Protein AF-A0AAE4J0E4-F1 (afdb_monomer_lite)

Sequence (200 aa):
MPEKLIKFPVSEWIVQSVHFKTDLPSEAYCICYQYNIDSNGYGPYGFLTEKSEGLLSSLFTNLMSFNKEGQSLDACSALSRNGLYFYGNNNEKVNKQLAEYRKMLLKNKLRTNKGSSEEVFHEKPELLNLYDDYGGVDVSVINSLIKKGYQFLFYWFLTPVAGGSVIVFDGNLWDRAVEYCKKNGIDFQNVDSVDNLKEW

Secondary structure (DSSP, 8-state):
---EEEEEE--HHHHHHTTBSSPPPTT-EEEEEE-S--TTS---BSS-SHHHHHHHHHH-TT-EEEETTTTEEEE-SS--SSEEEE-STTHHHHHHHHHHHHHHHHHHHHHHTTTPPPPP-S---GGGGSB-TTS-B-HHHHHHHHHTT--EEEEEEETTTTEEEEEE--TTHHHHHHHHHHHTT-EEEE-S-GGGSPP-

Foldseek 3Di:
DAKEKEKEACDPVNCVQQQAPDDADPLKIKIWMFPPQDPVRDGDIDQPDPLSLVLCCQLFAQKFFQDLVVLATHTDSDDDDFHKIFGDDCRVVSRVLSVVVVVLVVVQVVQVVVVHHRDDDDDDPLVNVQQDPVSHGYNVSVVVCVVVVTGMWGWDQDPQFRGTMIIGNDNCSVVSSVVSCVVVVHHYDYDHHSVPGDGD

pLDDT: mean 92.31, std 5.38, range [60.47, 98.25]

Structure (mmCIF, N/CA/C/O backbone):
data_AF-A0AAE4J0E4-F1
#
_entry.id   AF-A0AAE4J0E4-F1
#
loop_
_atom_site.group_PDB
_atom_site.id
_atom_site.type_symbol
_atom_site.label_atom_id
_atom_site.label_alt_id
_atom_site.label_comp_id
_atom_site.label_asym_id
_atom_site.label_entity_id
_atom_site.label_seq_id
_atom_site.pdbx_PDB_ins_code
_atom_site.Cartn_x
_atom_site.Cartn_y
_atom_site.Cartn_z
_atom_site.occupancy
_atom_site.B_iso_or_equiv
_atom_site.auth_seq_id
_atom_site.auth_comp_id
_atom_site.auth_asym_id
_atom_site.auth_atom_id
_atom_site.pdbx_PDB_model_num
ATOM 1 N N . MET A 1 1 ? -4.575 8.892 24.594 1.00 81.88 1 MET A N 1
ATOM 2 C CA . MET A 1 1 ? -5.914 9.048 23.986 1.00 81.88 1 MET A CA 1
ATOM 3 C C . MET A 1 1 ? -6.263 7.730 23.311 1.00 81.88 1 MET A C 1
ATOM 5 O O . MET A 1 1 ? -5.322 7.021 22.971 1.00 81.88 1 MET A O 1
ATOM 9 N N . PRO A 1 2 ? -7.543 7.339 23.206 1.00 93.62 2 PRO A N 1
ATOM 10 C CA . PRO A 1 2 ? -7.900 6.071 22.579 1.00 93.62 2 PRO A CA 1
ATOM 11 C C . PRO A 1 2 ? -7.573 6.099 21.082 1.00 93.62 2 PRO A C 1
ATOM 13 O O . PRO A 1 2 ? -7.804 7.105 20.406 1.00 93.62 2 PRO A O 1
ATOM 16 N N . GLU A 1 3 ? -7.010 4.999 20.593 1.00 97.50 3 GLU A N 1
ATOM 17 C CA . GLU A 1 3 ? -6.569 4.813 19.211 1.00 97.50 3 GLU A CA 1
ATOM 18 C C . GLU A 1 3 ? -6.954 3.406 18.754 1.00 97.50 3 GLU A C 1
ATOM 20 O O . GLU A 1 3 ? -6.934 2.466 19.556 1.00 97.50 3 GLU A O 1
ATOM 25 N N . LYS A 1 4 ? -7.299 3.259 17.475 1.00 96.94 4 LYS A N 1
ATOM 26 C CA . LYS A 1 4 ? -7.846 2.023 16.929 1.00 96.94 4 LYS A CA 1
ATOM 27 C C . LYS A 1 4 ? -7.348 1.745 15.515 1.00 96.94 4 LYS A C 1
ATOM 29 O O . LYS A 1 4 ? -7.428 2.606 14.645 1.00 96.94 4 LYS A O 1
ATOM 34 N N . LEU A 1 5 ? -6.922 0.510 15.269 1.00 98.25 5 LEU A N 1
ATOM 35 C CA . LEU A 1 5 ? -6.698 -0.030 13.931 1.00 98.25 5 LEU A CA 1
ATOM 36 C C . LEU A 1 5 ? -7.970 -0.721 13.422 1.00 98.25 5 LEU A C 1
ATOM 38 O O . LEU A 1 5 ? -8.576 -1.535 14.117 1.00 98.25 5 LEU A O 1
ATOM 42 N N . ILE A 1 6 ? -8.375 -0.431 12.195 1.00 97.94 6 ILE A N 1
ATOM 43 C CA . ILE A 1 6 ? -9.635 -0.912 11.633 1.00 97.94 6 ILE A CA 1
ATOM 44 C C . ILE A 1 6 ? -9.340 -1.662 10.340 1.00 97.94 6 ILE A C 1
ATOM 46 O O . ILE A 1 6 ? -8.704 -1.106 9.451 1.00 97.94 6 ILE A O 1
ATOM 50 N N . LYS A 1 7 ? -9.823 -2.902 10.231 1.00 97.69 7 LYS A N 1
ATOM 51 C CA . LYS A 1 7 ? -9.845 -3.688 8.991 1.00 97.69 7 LYS A CA 1
ATOM 52 C C . LYS A 1 7 ? -11.232 -3.642 8.361 1.00 97.69 7 LYS A C 1
ATOM 54 O O . LYS A 1 7 ? -12.223 -3.733 9.083 1.00 97.69 7 LYS A O 1
ATOM 59 N N . PHE A 1 8 ? -11.288 -3.530 7.037 1.00 96.69 8 PHE A N 1
ATOM 60 C CA . PHE A 1 8 ? -12.525 -3.576 6.256 1.00 96.69 8 PHE A CA 1
ATOM 61 C C . PHE A 1 8 ? -12.267 -4.125 4.841 1.00 96.69 8 PHE A C 1
ATOM 63 O O . PHE A 1 8 ? -11.129 -4.060 4.360 1.00 96.69 8 PHE A O 1
ATOM 70 N N . PRO A 1 9 ? -13.279 -4.704 4.169 1.00 95.75 9 PRO A N 1
ATOM 71 C CA . PRO A 1 9 ? -13.132 -5.187 2.797 1.00 95.75 9 PRO A CA 1
ATOM 72 C C . PRO A 1 9 ? -13.019 -4.036 1.790 1.00 95.75 9 PRO A C 1
ATOM 74 O O . PRO A 1 9 ? -13.466 -2.918 2.048 1.00 95.75 9 PRO A O 1
ATOM 77 N N . VAL A 1 10 ? -12.458 -4.326 0.614 1.00 95.50 10 VAL A N 1
ATOM 78 C CA . VAL A 1 10 ? -12.478 -3.392 -0.521 1.00 95.50 10 VAL A CA 1
ATOM 79 C C . VAL A 1 10 ? -13.906 -3.320 -1.073 1.00 95.50 10 VAL A C 1
ATOM 81 O O . VAL A 1 10 ? -14.422 -4.311 -1.582 1.00 95.50 10 VAL A O 1
ATOM 84 N N . SER A 1 11 ? -14.550 -2.158 -0.964 1.00 92.81 11 SER A N 1
ATOM 85 C CA . SER A 1 11 ? -15.882 -1.894 -1.521 1.00 92.81 11 SER A CA 1
ATOM 86 C C . SER A 1 11 ? -15.806 -1.374 -2.962 1.00 92.81 11 SER A C 1
ATOM 88 O O . SER A 1 11 ? -14.761 -0.914 -3.425 1.00 92.81 11 SER A O 1
ATOM 90 N N . GLU A 1 12 ? -16.939 -1.382 -3.669 1.00 91.94 12 GLU A N 1
ATOM 91 C CA . GLU A 1 12 ? -17.031 -0.890 -5.051 1.00 91.94 12 GLU A CA 1
ATOM 92 C C . GLU A 1 12 ? -16.581 0.574 -5.188 1.00 91.94 12 GLU A C 1
ATOM 94 O O . GLU A 1 12 ? -15.846 0.926 -6.109 1.00 91.94 12 GLU A O 1
ATOM 99 N N . TRP A 1 13 ? -16.950 1.440 -4.242 1.00 91.44 13 TRP A N 1
ATOM 100 C CA . TRP A 1 13 ? -16.549 2.845 -4.307 1.00 91.44 13 TRP A CA 1
ATOM 101 C C . TRP A 1 13 ? -15.045 3.038 -4.068 1.00 91.44 13 TRP A C 1
ATOM 103 O O . TRP A 1 13 ? -14.467 3.983 -4.601 1.00 91.44 13 TRP A O 1
ATOM 113 N N . ILE A 1 14 ? -14.378 2.137 -3.333 1.00 93.81 14 ILE A N 1
ATOM 114 C CA . ILE A 1 14 ? -12.911 2.141 -3.211 1.00 93.81 14 ILE A CA 1
ATOM 115 C C . ILE A 1 14 ? -12.288 1.755 -4.553 1.00 93.81 14 ILE A C 1
ATOM 117 O O . ILE A 1 14 ? -11.346 2.413 -4.994 1.00 93.81 14 ILE A O 1
ATOM 121 N N . VAL A 1 15 ? -12.847 0.748 -5.235 1.00 93.56 15 VAL A N 1
ATOM 122 C CA . VAL A 1 15 ? -12.419 0.358 -6.589 1.00 93.56 15 VAL A CA 1
ATOM 123 C C . VAL A 1 15 ? -12.496 1.543 -7.547 1.00 93.56 15 VAL A C 1
ATOM 125 O O . VAL A 1 15 ? -11.530 1.832 -8.257 1.00 93.56 15 VAL A O 1
ATOM 128 N N . GLN A 1 16 ? -13.600 2.286 -7.497 1.00 92.00 16 GLN A N 1
ATOM 129 C CA . GLN A 1 16 ? -13.808 3.484 -8.307 1.00 92.00 16 GLN A CA 1
ATOM 130 C C . GLN A 1 16 ? -12.882 4.644 -7.904 1.00 92.00 16 GLN A C 1
ATOM 132 O O . GLN A 1 16 ? -12.314 5.289 -8.781 1.00 92.00 16 GLN A O 1
ATOM 137 N N . SER A 1 17 ? -12.689 4.888 -6.603 1.00 91.12 17 SER A N 1
ATOM 138 C CA . SER A 1 17 ? -11.862 5.983 -6.065 1.00 91.12 17 SER A CA 1
ATOM 139 C C . SER A 1 17 ? -10.374 5.828 -6.391 1.00 91.12 17 SER A C 1
ATOM 141 O O . SER A 1 17 ? -9.683 6.808 -6.667 1.00 91.12 17 SER A O 1
ATOM 143 N N . VAL A 1 18 ? -9.877 4.589 -6.392 1.00 92.06 18 VAL A N 1
ATOM 144 C CA . VAL A 1 18 ? -8.494 4.268 -6.780 1.00 92.06 18 VAL A CA 1
ATOM 145 C C . VAL A 1 18 ? -8.365 4.054 -8.295 1.00 92.06 18 VAL A C 1
ATOM 147 O O . VAL A 1 18 ? -7.259 3.927 -8.815 1.00 92.06 18 VAL A O 1
ATOM 150 N N . HIS A 1 19 ? -9.484 4.038 -9.024 1.00 94.56 19 HIS A N 1
ATOM 151 C CA . HIS A 1 19 ? -9.553 3.759 -10.457 1.00 94.56 19 HIS A CA 1
ATOM 152 C C . HIS A 1 19 ? -8.982 2.385 -10.851 1.00 94.56 19 HIS A C 1
ATOM 154 O O . HIS A 1 19 ? -8.328 2.254 -11.890 1.00 94.56 19 HIS A O 1
ATOM 160 N N . PHE A 1 20 ? -9.228 1.337 -10.057 1.00 95.00 20 PHE A N 1
ATOM 161 C CA . PHE A 1 20 ? -8.914 -0.029 -10.486 1.00 95.00 20 PHE A CA 1
ATOM 162 C C . PHE A 1 20 ? -9.805 -0.415 -11.676 1.00 95.00 20 PHE A C 1
ATOM 164 O O . PHE A 1 20 ? -11.019 -0.229 -11.652 1.00 95.00 20 PHE A O 1
ATOM 171 N N . LYS A 1 21 ? -9.196 -0.950 -12.741 1.00 92.19 21 LYS A N 1
ATOM 172 C CA . LYS A 1 21 ? -9.909 -1.278 -13.992 1.00 92.19 21 LYS A CA 1
ATOM 173 C C . LYS A 1 21 ? -10.859 -2.466 -13.880 1.00 92.19 21 LYS A C 1
ATOM 175 O O . LYS A 1 21 ? -11.769 -2.601 -14.693 1.00 92.19 21 LYS A O 1
ATOM 180 N N . THR A 1 22 ? -10.597 -3.346 -12.928 1.00 90.56 22 THR A N 1
ATOM 181 C CA . THR A 1 22 ? -11.400 -4.527 -12.620 1.00 90.56 22 THR A CA 1
ATOM 182 C C . THR A 1 22 ? -11.406 -4.733 -11.111 1.00 90.56 22 THR A C 1
ATOM 184 O O . THR A 1 22 ? -10.692 -4.041 -10.382 1.00 90.56 22 THR A O 1
ATOM 187 N N . ASP A 1 23 ? -12.154 -5.728 -10.649 1.00 89.94 23 ASP A N 1
ATOM 188 C CA . ASP A 1 23 ? -12.124 -6.126 -9.247 1.00 89.94 23 ASP A CA 1
ATOM 189 C C . ASP A 1 23 ? -10.727 -6.601 -8.834 1.00 89.94 23 ASP A C 1
ATOM 191 O O . ASP A 1 23 ? -10.011 -7.248 -9.610 1.00 89.94 23 ASP A O 1
ATOM 195 N N . LEU A 1 24 ? -10.347 -6.261 -7.602 1.00 92.19 24 LEU A N 1
ATOM 196 C CA . LEU A 1 24 ? -9.134 -6.760 -6.964 1.00 92.19 24 LEU A CA 1
ATOM 197 C C . LEU A 1 24 ? -9.291 -8.235 -6.548 1.00 92.19 24 LEU A C 1
ATOM 199 O O . LEU A 1 24 ? -10.414 -8.723 -6.406 1.00 92.19 24 LEU A O 1
ATOM 203 N N . PRO A 1 25 ? -8.177 -8.950 -6.304 1.00 89.44 25 PRO A N 1
ATOM 204 C CA . PRO A 1 25 ? -8.209 -10.290 -5.719 1.00 89.44 25 PRO A CA 1
ATOM 205 C C . PRO A 1 25 ? -9.019 -10.350 -4.426 1.00 89.44 25 PRO A C 1
ATOM 207 O O . PRO A 1 25 ? -8.990 -9.411 -3.631 1.00 89.44 25 PRO A O 1
ATOM 210 N N . SER A 1 26 ? -9.680 -11.482 -4.178 1.00 84.56 26 SER A N 1
ATOM 211 C CA . SER A 1 26 ? -10.510 -11.705 -2.985 1.00 84.56 26 SER A CA 1
ATOM 212 C C . SER A 1 26 ? -9.750 -11.577 -1.666 1.00 84.56 26 SER A C 1
ATOM 214 O O . SER A 1 26 ? -10.354 -11.349 -0.622 1.00 84.56 26 SER A O 1
ATOM 216 N N . GLU A 1 27 ? -8.429 -11.732 -1.696 1.00 88.19 27 GLU A N 1
ATOM 217 C CA . GLU A 1 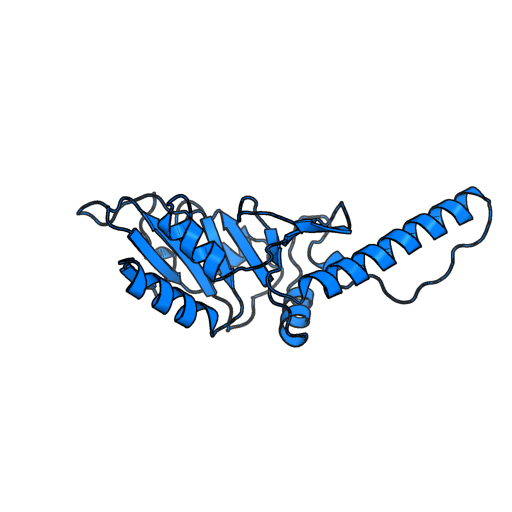27 ? -7.561 -11.600 -0.529 1.00 88.19 27 GLU A CA 1
ATOM 218 C C . GLU A 1 27 ? -7.253 -10.134 -0.188 1.00 88.19 27 GLU A C 1
ATOM 220 O O . GLU A 1 27 ? -6.661 -9.869 0.860 1.00 88.19 27 GLU A O 1
ATOM 225 N N . ALA A 1 28 ? -7.626 -9.185 -1.054 1.00 96.00 28 ALA A N 1
ATOM 226 C CA . ALA A 1 28 ? -7.394 -7.769 -0.830 1.00 96.00 28 ALA A CA 1
ATOM 227 C C . ALA A 1 28 ? -8.292 -7.228 0.288 1.00 96.00 28 ALA A C 1
ATOM 229 O O . ALA A 1 28 ? -9.501 -7.462 0.328 1.00 96.00 28 ALA A O 1
ATOM 230 N N . TYR A 1 29 ? -7.704 -6.449 1.189 1.00 97.12 29 TYR A N 1
ATOM 231 C CA . TYR A 1 29 ? -8.444 -5.745 2.230 1.00 97.12 29 TYR A CA 1
ATOM 232 C C . TYR A 1 29 ? -7.793 -4.405 2.544 1.00 97.12 29 TYR A C 1
ATOM 234 O O . TYR A 1 29 ? -6.645 -4.141 2.182 1.00 97.12 29 TYR A O 1
ATOM 242 N N . CYS A 1 30 ? -8.536 -3.555 3.238 1.00 97.31 30 CYS A N 1
ATOM 243 C CA . CYS A 1 30 ? -8.069 -2.255 3.670 1.00 97.31 30 CYS A CA 1
ATOM 244 C C . CYS A 1 30 ? -7.821 -2.238 5.175 1.00 97.31 30 CYS A C 1
ATOM 246 O O . CYS A 1 30 ? -8.515 -2.904 5.951 1.00 97.31 30 CYS A O 1
ATOM 248 N N . ILE A 1 31 ? -6.844 -1.433 5.585 1.00 97.62 31 ILE A N 1
ATOM 249 C CA . ILE A 1 31 ? -6.682 -1.006 6.969 1.00 97.62 31 ILE A CA 1
ATOM 250 C C . ILE A 1 31 ? -6.635 0.517 7.048 1.00 97.62 31 ILE A C 1
ATOM 252 O O . ILE A 1 31 ? -5.970 1.169 6.244 1.00 97.62 31 ILE A O 1
ATOM 256 N N . CYS A 1 32 ? -7.304 1.078 8.047 1.00 97.19 32 CYS A N 1
ATOM 257 C CA . CYS A 1 32 ? -7.162 2.479 8.423 1.00 97.19 32 CYS A CA 1
ATOM 258 C C . CYS A 1 32 ? -6.939 2.610 9.928 1.00 97.19 32 CYS A C 1
ATOM 260 O O . CYS A 1 32 ? -7.140 1.665 10.696 1.00 97.19 32 CYS A O 1
ATOM 262 N N . TYR A 1 33 ? -6.491 3.788 10.343 1.00 97.38 33 TYR A N 1
ATOM 263 C CA . TYR A 1 33 ? -6.203 4.095 11.736 1.00 97.38 33 TYR A CA 1
ATOM 264 C C . TYR A 1 33 ? -7.087 5.242 12.200 1.00 97.38 33 TYR A C 1
ATOM 266 O O . TYR A 1 33 ? -7.211 6.232 11.489 1.00 97.38 33 TYR A O 1
ATOM 274 N N . GLN A 1 34 ? -7.689 5.117 13.377 1.00 96.56 34 GLN A N 1
ATOM 275 C CA . GLN A 1 34 ? -8.495 6.158 14.006 1.00 96.56 34 GLN A CA 1
ATOM 276 C C . GLN A 1 34 ? -7.845 6.561 15.329 1.00 96.56 34 GLN A C 1
ATOM 278 O O . GLN A 1 34 ? -7.445 5.700 16.113 1.00 96.56 34 GLN A O 1
ATOM 283 N N . TYR A 1 35 ? -7.743 7.857 15.602 1.00 95.88 35 TYR A N 1
ATOM 284 C CA . TYR A 1 35 ? -7.102 8.368 16.815 1.00 95.88 35 TYR A CA 1
ATOM 285 C C . TYR A 1 35 ? -7.919 9.487 17.456 1.00 95.88 35 TYR A C 1
ATOM 287 O O . TYR A 1 35 ? -8.876 9.979 16.868 1.00 95.88 35 TYR A O 1
ATOM 295 N N . ASN A 1 36 ? -7.558 9.867 18.686 1.00 94.94 36 ASN A N 1
ATOM 296 C CA . ASN A 1 36 ? -8.273 10.871 19.485 1.00 94.94 36 ASN A CA 1
ATOM 297 C C . ASN A 1 36 ? -9.779 10.582 19.597 1.00 94.94 36 ASN A C 1
ATOM 299 O O . ASN A 1 36 ? -10.596 11.496 19.519 1.00 94.94 36 ASN A O 1
ATOM 303 N N . ILE A 1 37 ? -10.125 9.302 19.771 1.00 94.69 37 ILE A N 1
ATOM 304 C CA . ILE A 1 37 ? -11.513 8.841 19.744 1.00 94.69 37 ILE A CA 1
ATOM 305 C C . ILE A 1 37 ? -12.251 9.352 20.989 1.00 94.69 37 ILE A C 1
ATOM 307 O O . ILE A 1 37 ? -11.805 9.128 22.119 1.00 94.69 37 ILE A O 1
ATOM 311 N N . ASP A 1 38 ? -13.371 10.039 20.776 1.00 93.00 38 ASP A N 1
ATOM 312 C CA . ASP A 1 38 ? -14.232 10.567 21.832 1.00 93.00 38 ASP A CA 1
ATOM 313 C C . ASP A 1 38 ? -15.179 9.497 22.416 1.00 93.00 38 ASP A C 1
ATOM 315 O O . ASP A 1 38 ? -15.229 8.348 21.971 1.00 93.00 38 ASP A O 1
ATOM 319 N N . SER A 1 39 ? -15.973 9.868 23.426 1.00 90.94 39 SER A N 1
ATOM 320 C CA . SER A 1 39 ? -16.943 8.957 24.056 1.00 90.94 39 SER A CA 1
ATOM 321 C C . SER A 1 39 ? -18.055 8.486 23.114 1.00 90.94 39 SER A C 1
ATOM 323 O O . SER A 1 39 ? -18.734 7.507 23.411 1.00 90.94 39 SER A O 1
ATOM 325 N N . ASN A 1 40 ? -18.258 9.181 21.995 1.00 90.00 40 ASN A N 1
ATOM 326 C CA . ASN A 1 40 ? -19.239 8.844 20.975 1.00 90.00 40 ASN A CA 1
ATOM 327 C C . ASN A 1 40 ? -18.616 8.007 19.845 1.00 90.00 40 ASN A C 1
ATOM 329 O O . ASN A 1 40 ? -19.336 7.609 18.931 1.00 90.00 40 ASN A O 1
ATOM 333 N N . GLY A 1 41 ? -17.313 7.719 19.879 1.00 87.81 41 GLY A N 1
ATOM 334 C CA . GLY A 1 41 ? -16.612 6.955 18.849 1.00 87.81 41 GLY A CA 1
ATOM 335 C C . GLY A 1 41 ? -16.190 7.767 17.619 1.00 87.81 41 GLY A C 1
ATOM 336 O O . GLY A 1 41 ? -15.873 7.164 16.593 1.00 87.81 41 GLY A O 1
ATOM 337 N N . TYR A 1 42 ? -16.213 9.101 17.683 1.00 90.81 42 TYR A N 1
ATOM 338 C CA . TYR A 1 42 ? -15.699 9.973 16.624 1.00 90.81 42 TYR A CA 1
ATOM 339 C C . TYR A 1 42 ? -14.231 10.294 16.854 1.00 90.81 42 TYR A C 1
ATOM 341 O O . TYR A 1 42 ? -13.785 10.449 17.986 1.00 90.81 42 TYR A O 1
ATOM 349 N N . GLY A 1 43 ? -13.491 10.430 15.764 1.00 92.38 43 GLY A N 1
ATOM 350 C CA . GLY A 1 43 ? -12.097 10.831 15.785 1.00 92.38 43 GLY A CA 1
ATOM 351 C C . GLY A 1 43 ? -11.517 10.805 14.375 1.00 92.38 43 GLY A C 1
ATOM 352 O O . GLY A 1 43 ? -12.049 10.085 13.522 1.00 92.38 43 GLY A O 1
ATOM 353 N N . PRO A 1 44 ? -10.449 11.575 14.127 1.00 93.62 44 PRO A N 1
ATOM 354 C CA . PRO A 1 44 ? -9.774 11.614 12.841 1.00 93.62 44 PRO A CA 1
ATOM 355 C C . PRO A 1 44 ? -9.256 10.253 12.395 1.00 93.62 44 PRO A C 1
ATOM 357 O O . PRO A 1 44 ? -8.788 9.444 13.204 1.00 93.62 44 PRO A O 1
ATOM 360 N N . TYR A 1 45 ? -9.286 10.052 11.078 1.00 94.69 45 TYR A N 1
ATOM 361 C CA . TYR A 1 45 ? -8.673 8.905 10.425 1.00 94.69 45 TYR A CA 1
ATOM 362 C C . TYR A 1 45 ? -7.344 9.275 9.770 1.00 94.69 45 TYR A C 1
ATOM 364 O O . TYR A 1 45 ? -7.233 10.269 9.051 1.00 94.69 45 TYR A O 1
ATOM 372 N N . GLY A 1 46 ? -6.343 8.429 9.978 1.00 92.94 46 GLY A N 1
ATOM 373 C CA . GLY A 1 46 ? -5.021 8.543 9.383 1.00 92.94 46 GLY A CA 1
ATOM 374 C C . GLY A 1 46 ? -3.915 8.067 10.318 1.00 92.94 46 GLY A C 1
ATOM 375 O O . GLY A 1 46 ? -4.092 7.940 11.529 1.00 92.94 46 GLY A O 1
ATOM 376 N N . PHE A 1 47 ? -2.746 7.827 9.734 1.00 94.81 47 PHE A N 1
ATOM 377 C CA . PHE A 1 47 ? -1.551 7.368 10.440 1.00 94.81 47 PHE A CA 1
ATOM 378 C C . PHE A 1 47 ? -0.676 8.563 10.842 1.00 94.81 47 PHE A C 1
ATOM 380 O O . PHE A 1 47 ? 0.381 8.788 10.260 1.00 94.81 47 PHE A O 1
ATOM 387 N N . LEU A 1 48 ? -1.174 9.378 11.778 1.00 92.94 48 LEU A N 1
ATOM 388 C CA . LEU A 1 48 ? -0.547 10.646 12.189 1.00 92.94 48 LEU A CA 1
ATOM 389 C C . LEU A 1 48 ? -0.073 10.663 13.652 1.00 92.94 48 LEU A C 1
ATOM 391 O O . LEU A 1 48 ? 0.403 11.687 14.136 1.00 92.94 48 LEU A O 1
ATOM 395 N N . THR A 1 49 ? -0.234 9.558 14.379 1.00 95.50 49 THR A N 1
ATOM 396 C CA . THR A 1 49 ? 0.242 9.414 15.763 1.00 95.50 49 THR A CA 1
ATOM 397 C C . THR A 1 49 ? 1.551 8.637 15.810 1.00 95.50 49 THR A C 1
ATOM 399 O O . THR A 1 49 ? 1.780 7.762 14.976 1.00 95.50 49 THR A O 1
ATOM 402 N N . GLU A 1 50 ? 2.365 8.862 16.843 1.00 95.75 50 GLU A N 1
ATOM 403 C CA . GLU A 1 50 ? 3.608 8.109 17.081 1.00 95.75 50 GLU A CA 1
ATOM 404 C C . GLU A 1 50 ? 3.373 6.585 17.092 1.00 95.75 50 GLU A C 1
ATOM 406 O O . GLU A 1 50 ? 4.143 5.815 16.520 1.00 95.75 50 GLU A O 1
ATOM 411 N N . LYS A 1 51 ? 2.254 6.133 17.676 1.00 96.75 51 LYS A N 1
ATOM 412 C CA . LYS A 1 51 ? 1.872 4.715 17.681 1.00 96.75 51 LYS A CA 1
ATOM 413 C C . LYS A 1 51 ? 1.559 4.189 16.283 1.00 96.75 51 LYS A C 1
ATOM 415 O O . LYS A 1 51 ? 1.932 3.064 15.953 1.00 96.75 51 LYS A O 1
ATOM 420 N N . SER A 1 52 ? 0.861 4.978 15.470 1.00 96.12 52 SER A N 1
ATOM 421 C CA . SER A 1 52 ? 0.533 4.615 14.092 1.00 96.12 52 SER A CA 1
ATOM 422 C C . SER A 1 52 ? 1.772 4.622 13.184 1.00 96.12 52 SER A C 1
ATOM 424 O O . SER A 1 52 ? 1.932 3.719 12.366 1.00 96.12 52 SER A O 1
ATOM 426 N N . GLU A 1 53 ? 2.702 5.558 13.385 1.00 95.38 53 GLU A N 1
ATOM 427 C CA . GLU A 1 53 ? 3.995 5.601 12.693 1.00 95.38 53 GLU A CA 1
ATOM 428 C C . GLU A 1 53 ? 4.865 4.395 13.065 1.00 95.38 53 GLU A C 1
ATOM 430 O O . GLU A 1 53 ? 5.462 3.753 12.194 1.00 95.38 53 GLU A O 1
ATOM 435 N N . GLY A 1 54 ? 4.886 4.034 14.352 1.00 96.56 54 GLY A N 1
ATOM 436 C CA . GLY A 1 54 ? 5.554 2.835 14.841 1.00 96.56 54 GLY A CA 1
ATOM 437 C C . GLY A 1 54 ? 4.943 1.551 14.271 1.00 96.56 54 GLY A C 1
ATOM 438 O O . GLY A 1 54 ? 5.683 0.649 13.869 1.00 96.56 54 GLY A O 1
ATOM 439 N N . LEU A 1 55 ? 3.609 1.483 14.163 1.00 97.31 55 LEU A N 1
ATOM 440 C CA . LEU A 1 55 ? 2.903 0.376 13.513 1.00 97.31 55 LEU A CA 1
ATOM 441 C C . LEU A 1 55 ? 3.343 0.250 12.052 1.00 97.31 55 LEU A C 1
ATOM 443 O O . LEU A 1 55 ? 3.811 -0.819 11.656 1.00 97.31 55 LEU A O 1
ATOM 447 N N . LEU A 1 56 ? 3.245 1.328 11.266 1.00 96.69 56 LEU A N 1
ATOM 448 C CA . LEU A 1 56 ? 3.632 1.323 9.853 1.00 96.69 56 LEU A CA 1
ATOM 449 C C . LEU A 1 56 ? 5.099 0.923 9.669 1.00 96.69 56 LEU A C 1
ATOM 451 O O . LEU A 1 56 ? 5.392 0.065 8.841 1.00 96.69 56 LEU A O 1
ATOM 455 N N . SER A 1 57 ? 6.003 1.470 10.482 1.00 95.25 57 SER A N 1
ATOM 456 C CA . SER A 1 57 ? 7.435 1.148 10.429 1.00 95.25 57 SER A CA 1
ATOM 457 C C . SER A 1 57 ? 7.726 -0.316 10.777 1.00 95.25 57 SER A C 1
ATOM 459 O O . SER A 1 57 ? 8.650 -0.912 10.226 1.00 95.25 57 SER A O 1
ATOM 461 N N . SER A 1 58 ? 6.929 -0.917 11.669 1.00 95.25 58 SER A N 1
ATOM 462 C CA . SER A 1 58 ? 7.049 -2.339 12.015 1.00 95.25 58 SER A CA 1
ATOM 463 C C . SER A 1 58 ? 6.548 -3.272 10.906 1.00 95.25 58 SER A C 1
ATOM 465 O O . SER A 1 58 ? 7.098 -4.357 10.715 1.00 95.25 58 SER A O 1
ATOM 467 N N . LEU A 1 59 ? 5.515 -2.853 10.166 1.00 95.44 59 LEU A N 1
ATOM 468 C CA . LEU A 1 59 ? 4.904 -3.642 9.095 1.00 95.44 59 LEU A CA 1
ATOM 469 C C . LEU A 1 59 ? 5.662 -3.508 7.770 1.00 95.44 59 LEU A C 1
ATOM 471 O O . LEU A 1 59 ? 5.802 -4.492 7.038 1.00 95.44 59 LEU A O 1
ATOM 475 N N . PHE A 1 60 ? 6.156 -2.304 7.478 1.00 95.56 60 PHE A N 1
ATOM 476 C CA . PHE A 1 60 ? 6.670 -1.902 6.173 1.00 95.56 60 PHE A CA 1
ATOM 477 C C . PHE A 1 60 ? 8.117 -1.417 6.267 1.00 95.56 60 PHE A C 1
ATOM 479 O O . PHE A 1 60 ? 8.417 -0.224 6.222 1.00 95.56 60 PHE A O 1
ATOM 486 N N . THR A 1 61 ? 9.046 -2.363 6.377 1.00 93.81 61 THR A N 1
ATOM 487 C CA . THR A 1 61 ? 10.482 -2.062 6.352 1.00 93.81 61 THR A CA 1
ATOM 488 C C . THR A 1 61 ? 10.943 -1.673 4.945 1.00 93.81 61 THR A C 1
ATOM 490 O O . THR A 1 61 ? 10.340 -2.083 3.958 1.00 93.81 61 THR A O 1
ATOM 493 N N . ASN A 1 62 ? 12.025 -0.897 4.823 1.00 94.62 62 ASN A N 1
ATOM 494 C CA . ASN A 1 62 ? 12.614 -0.501 3.530 1.00 94.62 62 ASN A CA 1
ATOM 495 C C . ASN A 1 62 ? 11.609 0.108 2.533 1.00 94.62 62 ASN A C 1
ATOM 497 O O . ASN A 1 62 ? 11.689 -0.159 1.336 1.00 94.62 62 ASN A O 1
ATOM 501 N N . LEU A 1 63 ? 10.653 0.899 3.019 1.00 96.12 63 LEU A N 1
ATOM 502 C CA . LEU A 1 63 ? 9.562 1.445 2.218 1.00 96.12 63 LEU A CA 1
ATOM 503 C C . LEU A 1 63 ? 10.068 2.296 1.033 1.00 96.12 63 LEU A C 1
ATOM 505 O O . LEU A 1 63 ? 10.923 3.173 1.186 1.00 96.12 63 LEU A O 1
ATOM 509 N N . MET A 1 64 ? 9.516 2.051 -0.156 1.00 96.88 64 MET A N 1
ATOM 510 C CA . MET A 1 64 ? 9.799 2.822 -1.367 1.00 96.88 64 MET A CA 1
ATOM 511 C C . MET A 1 64 ? 8.515 3.120 -2.142 1.00 96.88 64 MET A C 1
ATOM 513 O O . MET A 1 64 ? 7.720 2.214 -2.389 1.00 96.88 64 MET A O 1
ATOM 517 N N . SER A 1 65 ? 8.322 4.365 -2.574 1.00 96.56 65 SER A N 1
ATOM 518 C CA . SER A 1 65 ? 7.199 4.743 -3.435 1.00 96.56 65 SER A CA 1
ATOM 519 C C . SER A 1 65 ? 7.524 4.481 -4.899 1.00 96.56 65 SER A C 1
ATOM 521 O O . SER A 1 65 ? 8.624 4.794 -5.363 1.00 96.56 65 SER A O 1
ATOM 523 N N . PHE A 1 66 ? 6.559 3.955 -5.650 1.00 96.12 66 PHE A N 1
ATOM 524 C CA . PHE A 1 66 ? 6.709 3.802 -7.090 1.00 96.12 66 PHE A CA 1
ATOM 525 C C . PHE A 1 66 ? 6.491 5.137 -7.810 1.00 96.12 66 PHE A C 1
ATOM 527 O O . PHE A 1 66 ? 5.426 5.743 -7.717 1.00 96.12 66 PHE A O 1
ATOM 534 N N . ASN A 1 67 ? 7.506 5.565 -8.559 1.00 92.81 67 ASN A N 1
ATOM 535 C CA . ASN A 1 67 ? 7.499 6.769 -9.377 1.00 92.81 67 ASN A CA 1
ATOM 536 C C . ASN A 1 67 ? 7.461 6.368 -10.858 1.00 92.81 67 ASN A C 1
ATOM 538 O O . ASN A 1 67 ? 8.470 5.924 -11.422 1.00 92.81 67 ASN A O 1
ATOM 542 N N . LYS A 1 68 ? 6.285 6.493 -11.487 1.00 89.75 68 LYS A N 1
ATOM 543 C CA . LYS A 1 68 ? 6.076 6.099 -12.889 1.00 89.75 68 LYS A CA 1
ATOM 544 C C . LYS A 1 68 ? 6.886 6.987 -13.833 1.00 89.75 68 LYS A C 1
ATOM 546 O O . LYS A 1 68 ? 7.524 6.467 -14.748 1.00 89.75 68 LYS A O 1
ATOM 551 N N . GLU A 1 69 ? 6.902 8.297 -13.597 1.00 88.50 69 GLU A N 1
ATOM 552 C CA . GLU A 1 69 ? 7.611 9.277 -14.423 1.00 88.50 69 GLU A CA 1
ATOM 553 C C . GLU A 1 69 ? 9.128 9.081 -14.340 1.00 88.50 69 GLU A C 1
ATOM 555 O O . GLU A 1 69 ? 9.821 9.055 -15.359 1.00 88.50 69 GLU A O 1
ATOM 560 N N . GLY A 1 70 ? 9.642 8.894 -13.122 1.00 88.44 70 GLY A N 1
ATOM 561 C CA . GLY A 1 70 ? 11.054 8.624 -12.848 1.00 88.44 70 GLY A CA 1
ATOM 562 C C . GLY A 1 70 ? 11.507 7.216 -13.241 1.00 88.44 70 GLY A C 1
ATOM 563 O O . GLY A 1 70 ? 12.717 6.966 -13.347 1.00 88.44 70 GLY A O 1
ATOM 564 N N . GLN A 1 71 ? 10.546 6.315 -13.486 1.00 91.44 71 GLN A N 1
ATOM 565 C CA . GLN A 1 71 ? 10.759 4.883 -13.688 1.00 91.44 71 GLN A CA 1
ATOM 566 C C . GLN A 1 71 ? 11.650 4.327 -12.572 1.00 91.44 71 GLN A C 1
ATOM 568 O O . GLN A 1 71 ? 12.710 3.756 -12.832 1.00 91.44 71 GLN A O 1
ATOM 573 N N . SER A 1 72 ? 11.270 4.581 -11.320 1.00 93.50 72 SER A N 1
ATOM 574 C CA . SER A 1 72 ? 12.072 4.236 -10.144 1.00 93.50 72 SER A CA 1
ATOM 575 C C . SER A 1 72 ? 11.215 3.847 -8.949 1.00 93.50 72 SER A C 1
ATOM 577 O O . SER A 1 72 ? 10.021 4.143 -8.875 1.00 93.50 72 SER A O 1
ATOM 579 N N . LEU A 1 73 ? 11.859 3.159 -8.007 1.00 95.06 73 LEU A N 1
ATOM 580 C CA . LEU A 1 73 ? 11.409 3.105 -6.626 1.00 95.06 73 LEU A CA 1
ATOM 581 C C . LEU A 1 73 ? 12.229 4.108 -5.816 1.00 95.06 73 LEU A C 1
ATOM 583 O O . LEU A 1 73 ? 13.457 3.991 -5.745 1.00 95.06 73 LEU A O 1
ATOM 587 N N . ASP A 1 74 ? 11.541 5.076 -5.223 1.00 94.44 74 ASP A N 1
ATOM 588 C CA . ASP A 1 74 ? 12.150 6.157 -4.456 1.00 94.44 74 ASP A CA 1
ATOM 589 C C . ASP A 1 74 ? 11.980 5.861 -2.961 1.00 94.44 74 ASP A C 1
ATOM 591 O O . ASP A 1 74 ? 10.870 5.613 -2.492 1.00 94.44 74 ASP A O 1
ATOM 595 N N . ALA A 1 75 ? 13.081 5.847 -2.206 1.00 94.25 75 ALA A N 1
ATOM 596 C CA . ALA A 1 75 ? 13.036 5.579 -0.771 1.00 94.25 75 ALA A CA 1
ATOM 597 C C . ALA A 1 75 ? 12.225 6.653 -0.034 1.00 94.25 75 ALA A C 1
ATOM 599 O O . ALA A 1 75 ? 12.406 7.849 -0.267 1.00 94.25 75 ALA A O 1
ATOM 600 N N . CYS A 1 76 ? 11.360 6.226 0.883 1.00 93.69 76 CYS A N 1
ATOM 601 C CA . CYS A 1 76 ? 10.520 7.127 1.662 1.00 93.69 76 CYS A CA 1
ATOM 602 C C . CYS A 1 76 ? 10.362 6.631 3.101 1.00 93.69 76 CYS A C 1
ATOM 604 O O . CYS A 1 76 ? 10.332 5.430 3.356 1.00 93.69 76 CYS A O 1
ATOM 606 N N . SER A 1 77 ? 10.228 7.561 4.046 1.00 88.75 77 SER A N 1
ATOM 607 C CA . SER A 1 77 ? 10.034 7.248 5.466 1.00 88.75 77 SER A CA 1
ATOM 608 C C . SER A 1 77 ? 8.569 7.049 5.862 1.00 88.75 77 SER A C 1
ATOM 610 O O . SER A 1 77 ? 8.311 6.524 6.938 1.00 88.75 77 SER A O 1
ATOM 612 N N . ALA A 1 78 ? 7.616 7.475 5.025 1.00 90.94 78 ALA A N 1
ATOM 613 C CA . ALA A 1 78 ? 6.194 7.461 5.356 1.00 90.94 78 ALA A CA 1
ATOM 614 C C . ALA A 1 78 ? 5.288 7.324 4.123 1.00 90.94 78 ALA A C 1
ATOM 616 O O . ALA A 1 78 ? 5.629 7.752 3.013 1.00 90.94 78 ALA A O 1
ATOM 617 N N . LEU A 1 79 ? 4.088 6.789 4.360 1.00 93.12 79 LEU A N 1
ATOM 618 C CA . LEU A 1 79 ? 2.977 6.765 3.412 1.00 93.12 79 LEU A CA 1
ATOM 619 C C . LEU A 1 79 ? 2.340 8.158 3.349 1.00 93.12 79 LEU A C 1
ATOM 621 O O . LEU A 1 79 ? 1.578 8.548 4.227 1.00 93.12 79 LEU A O 1
ATOM 625 N N . SER A 1 80 ? 2.714 8.939 2.339 1.00 86.25 80 SER A N 1
ATOM 626 C CA . SER A 1 80 ? 2.390 10.374 2.270 1.00 86.25 80 SER A CA 1
ATOM 627 C C . SER A 1 80 ? 1.590 10.778 1.038 1.00 86.25 80 SER A C 1
ATOM 629 O O . SER A 1 80 ? 1.025 11.869 1.010 1.00 86.25 80 SER A O 1
ATOM 631 N N . ARG A 1 81 ? 1.549 9.936 0.001 1.00 91.75 81 ARG A N 1
ATOM 632 C CA . ARG A 1 81 ? 0.896 10.241 -1.273 1.00 91.75 81 ARG A CA 1
ATOM 633 C C . ARG A 1 81 ? 0.125 9.035 -1.763 1.00 91.75 81 ARG A C 1
ATOM 635 O O . ARG A 1 81 ? 0.551 7.905 -1.561 1.00 91.75 81 ARG A O 1
ATOM 642 N N . ASN A 1 82 ? -0.983 9.294 -2.438 1.00 94.50 82 ASN A N 1
ATOM 643 C CA . ASN A 1 82 ? -1.759 8.251 -3.085 1.00 94.50 82 ASN A CA 1
ATOM 644 C C . ASN A 1 82 ? -0.890 7.487 -4.094 1.00 94.50 82 ASN A C 1
ATOM 646 O O . ASN A 1 82 ? -0.217 8.106 -4.920 1.00 94.50 82 ASN A O 1
ATOM 650 N N . GLY A 1 83 ? -0.903 6.157 -4.024 1.00 95.62 83 GLY A N 1
ATOM 651 C CA . GLY A 1 83 ? -0.205 5.311 -4.986 1.00 95.62 83 GLY A CA 1
ATOM 652 C C . GLY A 1 83 ? 0.342 4.007 -4.417 1.00 95.62 83 GLY A C 1
ATOM 653 O O . GLY A 1 83 ? 0.068 3.614 -3.283 1.00 95.62 83 GLY A O 1
ATOM 654 N N . LEU A 1 84 ? 1.123 3.333 -5.258 1.00 96.75 84 LEU A N 1
ATOM 655 C CA . LEU A 1 84 ? 1.776 2.060 -4.983 1.00 96.75 84 LEU A CA 1
ATOM 656 C C . LEU A 1 84 ? 3.090 2.256 -4.218 1.00 96.75 84 LEU A C 1
ATOM 658 O O . LEU A 1 84 ? 3.964 3.025 -4.629 1.00 96.75 84 LEU A O 1
ATOM 662 N N . TYR A 1 85 ? 3.260 1.470 -3.162 1.00 97.56 85 TYR A N 1
ATOM 663 C CA . TYR A 1 85 ? 4.489 1.378 -2.387 1.00 97.56 85 TYR A CA 1
ATOM 664 C C . TYR A 1 85 ? 4.977 -0.064 -2.329 1.00 97.56 85 TYR A C 1
ATOM 666 O O . TYR A 1 85 ? 4.186 -1.001 -2.243 1.00 97.56 85 TYR A O 1
ATOM 674 N N . PHE A 1 86 ? 6.293 -0.227 -2.317 1.00 96.75 86 PHE A N 1
ATOM 675 C CA . PHE A 1 86 ? 6.974 -1.493 -2.086 1.00 96.75 86 PHE A CA 1
ATOM 676 C C . PHE A 1 86 ? 7.666 -1.476 -0.727 1.00 96.75 86 PHE A C 1
ATOM 678 O O . PHE A 1 86 ? 8.130 -0.432 -0.267 1.00 96.75 86 PHE A O 1
ATOM 685 N N . TYR A 1 87 ? 7.785 -2.635 -0.092 1.00 95.69 87 TYR A N 1
ATOM 686 C CA . TYR A 1 87 ? 8.457 -2.786 1.197 1.00 95.69 87 TYR A CA 1
ATOM 687 C C . TYR A 1 87 ? 9.221 -4.111 1.264 1.00 95.69 87 TYR A C 1
ATOM 689 O O . TYR A 1 87 ? 9.012 -5.024 0.470 1.00 95.69 87 TYR A O 1
ATOM 697 N N . GLY A 1 88 ? 10.119 -4.222 2.234 1.00 92.38 88 GLY A N 1
ATOM 698 C CA . GLY A 1 88 ? 10.957 -5.390 2.446 1.00 92.38 88 GLY A CA 1
ATOM 699 C C . GLY A 1 88 ? 12.154 -5.465 1.498 1.00 92.38 88 GLY A C 1
ATOM 700 O O . GLY A 1 88 ? 12.592 -4.488 0.890 1.00 92.38 88 GLY A O 1
ATOM 701 N N . ASN A 1 89 ? 12.740 -6.656 1.414 1.00 87.12 89 ASN A N 1
ATOM 702 C CA . ASN A 1 89 ? 14.059 -6.847 0.800 1.00 87.12 89 ASN A CA 1
ATOM 703 C C . ASN A 1 89 ? 14.003 -7.013 -0.727 1.00 87.12 89 ASN A C 1
ATOM 705 O O . ASN A 1 89 ? 15.026 -6.929 -1.401 1.00 87.12 89 ASN A O 1
ATOM 709 N N . ASN A 1 90 ? 12.813 -7.221 -1.297 1.00 86.00 90 ASN A N 1
ATOM 710 C CA . ASN A 1 90 ? 12.650 -7.424 -2.739 1.00 86.00 90 ASN A CA 1
ATOM 711 C C . ASN A 1 90 ? 12.712 -6.114 -3.549 1.00 86.00 90 ASN A C 1
ATOM 713 O O . ASN A 1 90 ? 12.768 -6.158 -4.782 1.00 86.00 90 ASN A O 1
ATOM 717 N N . ASN A 1 91 ? 12.755 -4.962 -2.876 1.00 90.25 91 ASN A N 1
ATOM 718 C CA . ASN A 1 91 ? 12.739 -3.639 -3.501 1.00 90.25 91 ASN A CA 1
ATOM 719 C C . ASN A 1 91 ? 13.947 -3.410 -4.417 1.00 90.25 91 ASN A C 1
ATOM 721 O O . ASN A 1 91 ? 13.800 -2.866 -5.512 1.00 90.25 91 ASN A O 1
ATOM 725 N N . GLU A 1 92 ? 15.127 -3.902 -4.033 1.00 87.44 92 GLU A N 1
ATOM 726 C CA . GLU A 1 92 ? 16.341 -3.790 -4.851 1.00 87.44 92 GLU A CA 1
ATOM 727 C C . GLU A 1 92 ? 16.197 -4.492 -6.203 1.00 87.44 92 GLU A C 1
ATOM 729 O O . GLU A 1 92 ? 16.638 -3.974 -7.231 1.00 87.44 92 GLU A O 1
ATOM 734 N N . LYS A 1 93 ? 15.532 -5.654 -6.227 1.00 89.50 93 LYS A N 1
ATOM 735 C CA . LYS A 1 93 ? 15.299 -6.417 -7.457 1.00 89.50 93 LYS A CA 1
ATOM 736 C C . LYS A 1 93 ? 14.406 -5.640 -8.423 1.00 89.50 93 LYS A C 1
ATOM 738 O O . LYS A 1 93 ? 14.716 -5.579 -9.612 1.00 89.50 93 LYS A O 1
ATOM 743 N N . VAL A 1 94 ? 13.330 -5.033 -7.917 1.00 91.69 94 VAL A N 1
ATOM 744 C CA . VAL A 1 94 ? 12.425 -4.199 -8.725 1.00 91.69 94 VAL A CA 1
ATOM 745 C C . VAL A 1 94 ? 13.165 -2.968 -9.245 1.00 91.69 94 VAL A C 1
ATOM 747 O O . VAL A 1 94 ? 13.149 -2.692 -10.444 1.00 91.69 94 VAL A O 1
ATOM 750 N N . ASN A 1 95 ? 13.887 -2.265 -8.370 1.00 90.50 95 ASN A N 1
ATOM 751 C CA . ASN A 1 95 ? 14.592 -1.045 -8.752 1.00 90.50 95 ASN A CA 1
ATOM 752 C C . ASN A 1 95 ? 15.717 -1.323 -9.765 1.00 90.50 95 ASN A C 1
ATOM 754 O O . ASN A 1 95 ? 15.945 -0.529 -10.676 1.00 90.50 95 ASN A O 1
ATOM 758 N N . LYS A 1 96 ? 16.383 -2.483 -9.673 1.00 90.88 96 LYS A N 1
ATOM 759 C CA . LYS A 1 96 ? 17.370 -2.930 -10.665 1.00 90.88 96 LYS A CA 1
ATOM 760 C C . LYS A 1 96 ? 16.746 -3.108 -12.051 1.00 90.88 96 LYS A C 1
ATOM 762 O O . LYS A 1 96 ? 17.302 -2.589 -13.016 1.00 90.88 96 LYS A O 1
ATOM 767 N N . GLN A 1 97 ? 15.595 -3.778 -12.148 1.00 91.25 97 GLN A N 1
ATOM 768 C CA . GLN A 1 97 ? 14.885 -3.963 -13.423 1.00 91.25 97 GLN A CA 1
ATOM 769 C C . GLN A 1 97 ? 14.495 -2.620 -14.055 1.00 91.25 97 GLN A C 1
ATOM 771 O O . GLN A 1 97 ? 14.715 -2.397 -15.247 1.00 91.25 97 GLN A O 1
ATOM 776 N N . LEU A 1 98 ? 13.975 -1.694 -13.246 1.00 93.31 98 LEU A N 1
ATOM 777 C CA . LEU A 1 98 ? 13.638 -0.343 -13.694 1.00 93.31 98 LEU A CA 1
ATOM 778 C C . LEU A 1 98 ? 14.881 0.442 -14.155 1.00 93.31 98 LEU A C 1
ATOM 780 O O . LEU A 1 98 ? 14.879 1.068 -15.217 1.00 93.31 98 LEU A O 1
ATOM 784 N N . ALA A 1 99 ? 15.981 0.366 -13.401 1.00 91.81 99 ALA A N 1
ATOM 785 C CA . ALA A 1 99 ? 17.227 1.049 -13.732 1.00 91.81 99 ALA A CA 1
ATOM 786 C C . ALA A 1 99 ? 17.881 0.513 -15.017 1.00 91.81 99 ALA A C 1
ATOM 788 O O . ALA A 1 99 ? 18.426 1.300 -15.796 1.00 91.81 99 ALA A O 1
ATOM 789 N N . GLU A 1 100 ? 17.842 -0.801 -15.248 1.00 91.12 100 GLU A N 1
ATOM 790 C CA . GLU A 1 100 ? 18.319 -1.433 -16.484 1.00 91.12 100 GLU A CA 1
ATOM 791 C C . GLU A 1 100 ? 17.514 -0.951 -17.695 1.00 91.12 100 GLU A C 1
ATOM 793 O O . GLU A 1 100 ? 18.103 -0.518 -18.690 1.00 91.12 100 GLU A O 1
ATOM 798 N N . TYR A 1 101 ? 16.185 -0.909 -17.573 1.00 91.44 101 TYR A N 1
ATOM 799 C CA . TYR A 1 101 ? 15.309 -0.380 -18.614 1.00 91.44 101 TYR A CA 1
ATOM 800 C C . TYR A 1 101 ? 15.590 1.103 -18.914 1.00 91.44 101 TYR A C 1
ATOM 802 O O . TYR A 1 101 ? 15.778 1.483 -20.071 1.00 91.44 101 TYR A O 1
ATOM 810 N N . ARG A 1 102 ? 15.742 1.944 -17.884 1.00 90.69 102 ARG A N 1
ATOM 811 C CA . ARG A 1 102 ? 16.077 3.369 -18.052 1.00 90.69 102 ARG A CA 1
ATOM 812 C C . ARG A 1 102 ? 17.430 3.583 -18.736 1.00 90.69 102 ARG A C 1
ATOM 814 O O . ARG A 1 102 ? 17.555 4.444 -19.608 1.00 90.69 102 ARG A O 1
ATOM 821 N N . LYS A 1 103 ? 18.457 2.810 -18.357 1.00 90.38 103 LYS A N 1
ATOM 822 C CA . LYS A 1 103 ? 19.780 2.854 -19.009 1.00 90.38 103 LYS A CA 1
ATOM 823 C C . LYS A 1 103 ? 19.673 2.515 -20.494 1.00 90.38 103 LYS A C 1
ATOM 825 O O . LYS A 1 103 ? 20.333 3.157 -21.311 1.00 90.38 103 LYS A O 1
ATOM 830 N N . MET A 1 104 ? 18.837 1.540 -20.837 1.00 87.81 104 MET A N 1
ATOM 831 C CA . MET A 1 104 ? 18.579 1.156 -22.222 1.00 87.81 104 MET A CA 1
ATOM 832 C C . MET A 1 104 ? 17.891 2.282 -23.002 1.00 87.81 104 MET A C 1
ATOM 834 O O . MET A 1 104 ? 18.399 2.665 -24.056 1.00 87.81 104 MET A O 1
ATOM 838 N N . LEU A 1 105 ? 16.837 2.900 -22.457 1.00 89.19 105 LEU A N 1
ATOM 839 C CA . LEU A 1 105 ? 16.184 4.048 -23.100 1.00 89.19 105 LEU A CA 1
ATOM 840 C C . LEU A 1 105 ? 17.171 5.191 -23.374 1.00 89.19 105 LEU A C 1
ATOM 842 O O . LEU A 1 105 ? 17.182 5.768 -24.463 1.00 89.19 105 LEU A O 1
ATOM 846 N N . LEU A 1 106 ? 18.051 5.489 -22.413 1.00 90.06 106 LEU A N 1
ATOM 847 C CA . LEU A 1 106 ? 19.086 6.506 -22.587 1.00 90.06 106 LEU A CA 1
ATOM 848 C C . LEU A 1 106 ? 20.089 6.122 -23.686 1.00 90.06 106 LEU A C 1
ATOM 850 O O . LEU A 1 106 ? 20.451 6.962 -24.511 1.00 90.06 106 LEU A O 1
ATOM 854 N N . LYS A 1 107 ? 20.519 4.855 -23.728 1.00 89.88 107 LYS A N 1
ATOM 855 C CA . LYS A 1 107 ? 21.421 4.332 -24.765 1.00 89.88 107 LYS A CA 1
ATOM 856 C C . LYS A 1 107 ? 20.798 4.454 -26.158 1.00 89.88 107 LYS A C 1
ATOM 858 O O . LYS A 1 107 ? 21.482 4.919 -27.069 1.00 89.88 107 LYS A O 1
ATOM 863 N N . ASN A 1 108 ? 19.522 4.099 -26.313 1.00 89.06 108 ASN A N 1
ATOM 864 C CA . ASN A 1 108 ? 18.807 4.226 -27.585 1.00 89.06 108 ASN A CA 1
ATOM 865 C C . ASN A 1 108 ? 18.652 5.692 -27.995 1.00 89.06 108 ASN A C 1
ATOM 867 O O . ASN A 1 108 ? 19.046 6.041 -29.102 1.00 89.06 108 ASN A O 1
ATOM 871 N N . LYS A 1 109 ? 18.262 6.589 -27.078 1.00 89.56 109 LYS A N 1
ATOM 872 C CA . LYS A 1 109 ? 18.216 8.036 -27.355 1.00 89.56 109 LYS A CA 1
ATOM 873 C C . LYS A 1 109 ? 19.559 8.579 -27.865 1.00 89.56 109 LYS A C 1
ATOM 875 O O . LYS A 1 109 ? 19.601 9.348 -28.822 1.00 89.56 109 LYS A O 1
ATOM 880 N N . LEU A 1 110 ? 20.674 8.163 -27.256 1.00 90.81 110 LEU A N 1
ATOM 881 C CA . LEU A 1 110 ? 22.019 8.561 -27.690 1.00 90.81 110 LEU A CA 1
ATOM 882 C C . LEU A 1 110 ? 22.407 7.989 -29.063 1.00 90.81 110 LEU A C 1
ATOM 884 O O . LEU A 1 110 ? 23.151 8.643 -29.793 1.00 90.81 110 LEU A O 1
ATOM 888 N N . ARG A 1 111 ? 21.935 6.788 -29.416 1.00 88.12 111 ARG A N 1
ATOM 889 C CA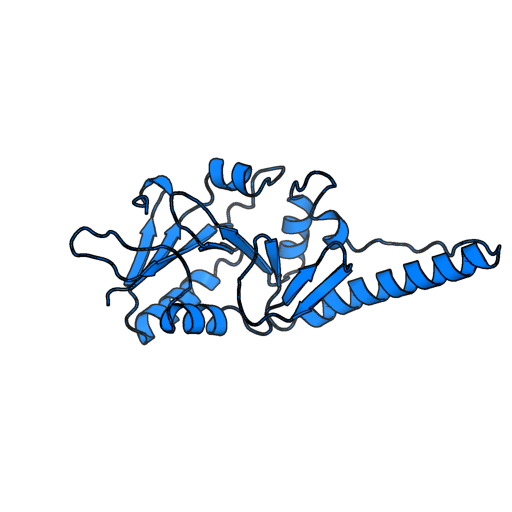 . ARG A 1 111 ? 22.152 6.175 -30.738 1.00 88.12 111 ARG A CA 1
ATOM 890 C C . ARG A 1 111 ? 21.362 6.892 -31.823 1.00 88.12 111 ARG A C 1
ATOM 892 O O . ARG A 1 111 ? 21.960 7.278 -32.826 1.00 88.12 111 ARG A O 1
ATOM 899 N N . THR A 1 112 ? 20.081 7.153 -31.579 1.00 88.81 112 THR A N 1
ATOM 900 C CA . THR A 1 112 ? 19.197 7.867 -32.506 1.00 88.81 112 THR A CA 1
ATOM 901 C C . THR A 1 112 ? 19.730 9.272 -32.790 1.00 88.81 112 THR A C 1
ATOM 903 O O . THR A 1 112 ? 19.855 9.664 -33.947 1.00 88.81 112 THR A O 1
ATOM 906 N N . ASN A 1 113 ? 20.197 9.988 -31.759 1.00 89.94 113 ASN A N 1
ATOM 907 C CA . ASN A 1 113 ? 20.847 11.297 -31.918 1.00 89.94 113 ASN A CA 1
ATOM 908 C C . ASN A 1 113 ? 22.136 11.255 -32.762 1.00 89.94 113 ASN A C 1
ATOM 910 O O . ASN A 1 113 ? 22.547 12.277 -33.304 1.00 89.94 113 ASN A O 1
ATOM 914 N N . LYS A 1 114 ? 22.791 10.092 -32.867 1.00 90.62 114 LYS A N 1
ATOM 915 C CA . LYS A 1 114 ? 23.984 9.864 -33.698 1.00 90.62 114 LYS A CA 1
ATOM 916 C C . LYS A 1 114 ? 23.651 9.271 -35.075 1.00 90.62 114 LYS A C 1
ATOM 918 O O . LYS A 1 114 ? 24.564 8.862 -35.785 1.00 90.62 114 LYS A O 1
ATOM 923 N N . GLY A 1 115 ? 22.370 9.180 -35.443 1.00 86.12 115 GLY A N 1
ATOM 924 C CA . GLY A 1 115 ? 21.923 8.590 -36.709 1.00 86.12 115 GLY A CA 1
ATOM 925 C C . GLY A 1 115 ? 22.078 7.068 -36.783 1.00 86.12 115 GLY A C 1
ATOM 926 O O . GLY A 1 115 ? 22.037 6.499 -37.868 1.00 86.12 115 GLY A O 1
ATOM 927 N N . SER A 1 116 ? 22.294 6.401 -35.646 1.00 87.12 116 SER A N 1
ATOM 928 C CA . SER A 1 116 ? 22.388 4.942 -35.557 1.00 87.12 116 SER A CA 1
ATOM 929 C C . SER A 1 116 ? 21.036 4.329 -35.205 1.00 87.12 116 SER A C 1
ATOM 931 O O . SER A 1 116 ? 20.257 4.929 -34.467 1.00 87.12 116 SER A O 1
ATOM 933 N N . SER A 1 117 ? 20.784 3.112 -35.684 1.00 81.38 117 SER A N 1
ATOM 934 C CA . SER A 1 117 ? 19.565 2.369 -35.364 1.00 81.38 117 SER A CA 1
ATOM 935 C C . SER A 1 117 ? 19.484 2.009 -33.878 1.00 81.38 117 SER A C 1
ATOM 937 O O . SER A 1 117 ? 20.495 1.721 -33.221 1.00 81.38 117 SER A O 1
ATOM 939 N N . GLU A 1 118 ? 18.258 2.009 -33.362 1.00 82.69 118 GLU A N 1
ATOM 940 C CA . GLU A 1 118 ? 17.956 1.586 -32.000 1.00 82.69 118 GLU A CA 1
ATOM 941 C C . GLU A 1 118 ? 18.237 0.095 -31.813 1.00 82.69 118 GLU A C 1
ATOM 943 O O . GLU A 1 118 ? 18.105 -0.717 -32.729 1.00 82.69 118 GLU A O 1
ATOM 948 N N . GLU A 1 119 ? 18.660 -0.264 -30.608 1.00 77.88 119 GLU A N 1
ATOM 949 C CA . GLU A 1 119 ? 18.818 -1.657 -30.223 1.00 77.88 119 GLU A CA 1
ATOM 950 C C . GLU A 1 119 ? 17.449 -2.200 -29.798 1.00 77.88 119 GLU A C 1
ATOM 952 O O . GLU A 1 119 ? 16.785 -1.611 -28.940 1.00 77.88 119 GLU A O 1
ATOM 957 N N . VAL A 1 120 ? 17.019 -3.307 -30.411 1.00 69.94 120 VAL A N 1
ATOM 958 C CA . VAL A 1 120 ? 15.768 -3.987 -30.053 1.00 69.94 120 VAL A CA 1
ATOM 959 C C . VAL A 1 120 ? 15.985 -4.701 -28.723 1.00 69.94 120 VAL A C 1
ATOM 961 O O . VAL A 1 120 ? 16.852 -5.568 -28.618 1.00 69.94 120 VAL A O 1
ATOM 964 N N . PHE A 1 121 ? 15.212 -4.332 -27.703 1.00 65.50 121 PHE A N 1
ATOM 965 C CA . PHE A 1 121 ? 15.270 -4.962 -26.387 1.00 65.50 121 PHE A CA 1
ATOM 966 C C . PHE A 1 121 ? 13.939 -5.623 -26.044 1.00 65.50 121 PHE A C 1
ATOM 968 O O . PHE A 1 121 ? 12.876 -5.117 -26.400 1.00 65.50 121 PHE A O 1
ATOM 975 N N . HIS A 1 122 ? 14.011 -6.767 -25.364 1.00 60.47 122 HIS A N 1
ATOM 976 C CA . HIS A 1 122 ? 12.913 -7.726 -25.375 1.00 60.47 122 HIS A CA 1
ATOM 977 C C . HIS A 1 122 ? 11.796 -7.505 -24.357 1.00 60.47 122 HIS A C 1
ATOM 979 O O . HIS A 1 122 ? 10.737 -8.072 -24.580 1.00 60.47 122 HIS A O 1
ATOM 985 N N . GLU A 1 123 ? 11.931 -6.681 -23.310 1.00 75.75 123 GLU A N 1
ATOM 986 C CA . GLU A 1 123 ? 10.776 -6.477 -22.421 1.00 75.75 123 GLU A CA 1
ATOM 987 C C . GLU A 1 123 ? 10.823 -5.184 -21.601 1.00 75.75 123 GLU A C 1
ATOM 989 O O . GLU A 1 123 ? 11.773 -4.903 -20.868 1.00 75.75 123 GLU A O 1
ATOM 994 N N . LYS A 1 124 ? 9.749 -4.395 -21.720 1.00 86.69 124 LYS A N 1
ATOM 995 C CA . LYS A 1 124 ? 9.424 -3.288 -20.817 1.00 86.69 124 LYS A CA 1
ATOM 996 C C . LYS A 1 124 ? 9.018 -3.881 -19.459 1.00 86.69 124 LYS A C 1
ATOM 998 O O . LYS A 1 124 ? 8.170 -4.774 -19.449 1.00 86.69 124 LYS A O 1
ATOM 1003 N N . PRO A 1 125 ? 9.549 -3.393 -18.319 1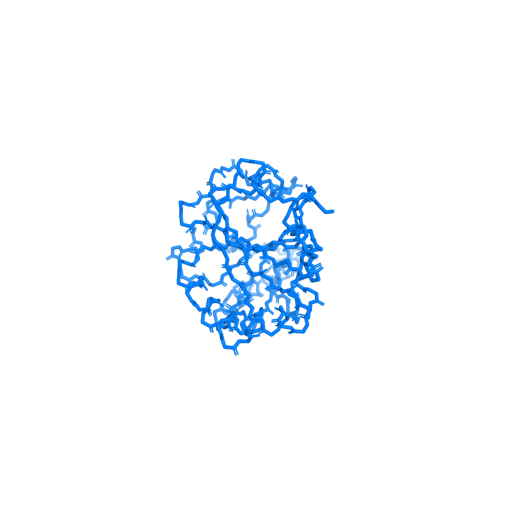.00 91.12 125 PRO A N 1
ATOM 1004 C CA . PRO A 1 125 ? 9.101 -3.841 -17.008 1.00 91.12 125 PRO A CA 1
ATOM 1005 C C . PRO A 1 125 ? 7.585 -3.691 -16.862 1.00 91.12 125 PRO A C 1
ATOM 1007 O O . PRO A 1 125 ? 7.050 -2.598 -17.030 1.00 91.12 125 PRO A O 1
ATOM 1010 N N . GLU A 1 126 ? 6.908 -4.784 -16.516 1.00 91.88 126 GLU A N 1
ATOM 1011 C CA . GLU A 1 126 ? 5.447 -4.848 -16.382 1.00 91.88 126 GLU A CA 1
ATOM 1012 C C . GLU A 1 126 ? 4.889 -3.789 -15.419 1.00 91.88 126 GLU A C 1
ATOM 1014 O O . GLU A 1 126 ? 3.833 -3.217 -15.666 1.00 91.88 126 GLU A O 1
ATOM 1019 N N . LEU A 1 127 ? 5.647 -3.454 -14.371 1.00 94.44 127 LEU A N 1
ATOM 1020 C CA . LEU A 1 127 ? 5.309 -2.402 -13.412 1.00 94.44 127 LEU A CA 1
ATOM 1021 C C . LEU A 1 127 ? 5.070 -1.033 -14.081 1.00 94.44 127 LEU A C 1
ATOM 1023 O O . LEU A 1 127 ? 4.250 -0.249 -13.616 1.00 94.44 127 LEU A O 1
ATOM 1027 N N . LEU A 1 128 ? 5.733 -0.750 -15.207 1.00 93.12 128 LEU A N 1
ATOM 1028 C CA . LEU A 1 128 ? 5.532 0.484 -15.975 1.00 93.12 128 LEU A CA 1
ATOM 1029 C C . LEU A 1 128 ? 4.207 0.509 -16.758 1.00 93.12 128 LEU A C 1
ATOM 1031 O O . LEU A 1 128 ? 3.913 1.511 -17.412 1.00 93.12 128 LEU A O 1
ATOM 1035 N N . ASN A 1 129 ? 3.436 -0.580 -16.730 1.00 93.25 129 ASN A N 1
ATOM 1036 C CA . ASN A 1 129 ? 2.076 -0.658 -17.262 1.00 93.25 129 ASN A CA 1
ATOM 1037 C C . ASN A 1 129 ? 1.012 -0.551 -16.156 1.00 93.25 129 ASN A C 1
ATOM 1039 O O . ASN A 1 129 ? -0.169 -0.634 -16.465 1.00 93.25 129 ASN A O 1
ATOM 1043 N N . LEU A 1 130 ? 1.409 -0.371 -14.887 1.00 95.31 130 LEU A N 1
ATOM 1044 C CA . LEU A 1 130 ? 0.477 -0.341 -13.758 1.00 95.31 130 LEU A CA 1
ATOM 1045 C C . LEU A 1 130 ? -0.574 0.760 -13.890 1.00 95.31 130 LEU A C 1
ATOM 1047 O O . LEU A 1 130 ? -1.752 0.492 -13.708 1.00 95.31 130 LEU A O 1
ATOM 1051 N N . TYR A 1 131 ? -0.144 1.990 -14.167 1.00 93.75 131 TYR A N 1
ATOM 1052 C CA . TYR A 1 131 ? -1.062 3.091 -14.432 1.00 93.75 131 TYR A CA 1
ATOM 1053 C C . TYR A 1 131 ? -1.159 3.286 -15.936 1.00 93.75 131 TYR A C 1
ATOM 1055 O O . TYR A 1 131 ? -0.124 3.353 -16.609 1.00 93.75 131 TYR A O 1
ATOM 1063 N N . ASP A 1 132 ? -2.363 3.461 -16.462 1.00 88.62 132 ASP A N 1
ATOM 1064 C CA . ASP A 1 132 ? -2.537 3.971 -17.818 1.00 88.62 132 ASP A CA 1
ATOM 1065 C C . ASP A 1 132 ? -2.337 5.496 -17.887 1.00 88.62 132 ASP A C 1
ATOM 1067 O O . ASP A 1 132 ? -1.898 6.133 -16.924 1.00 88.62 132 ASP A O 1
ATOM 1071 N N . ASP A 1 133 ? -2.579 6.073 -19.062 1.00 85.06 133 ASP A N 1
ATOM 1072 C CA . ASP A 1 133 ? -2.402 7.507 -19.311 1.00 85.06 133 ASP A CA 1
ATOM 1073 C C . ASP A 1 133 ? -3.507 8.369 -18.677 1.00 85.06 133 ASP A C 1
ATOM 1075 O O . ASP A 1 133 ? -3.349 9.583 -18.563 1.00 85.06 133 ASP A O 1
ATOM 1079 N N . TYR A 1 134 ? -4.598 7.749 -18.220 1.00 84.25 134 TYR A N 1
ATOM 1080 C CA . TYR A 1 134 ? -5.731 8.391 -17.553 1.00 84.25 134 TYR A CA 1
ATOM 1081 C C . TYR A 1 134 ? -5.725 8.173 -16.030 1.00 84.25 134 TYR A C 1
ATOM 1083 O O . TYR A 1 134 ? -6.643 8.618 -15.346 1.00 84.25 134 TYR A O 1
ATOM 1091 N N . GLY A 1 135 ? -4.695 7.510 -15.492 1.00 84.44 135 GLY A N 1
ATOM 1092 C CA . GLY A 1 135 ? -4.554 7.214 -14.064 1.00 84.44 135 GLY A CA 1
ATOM 1093 C C . GLY A 1 135 ? -5.242 5.924 -13.606 1.00 84.44 135 GLY A C 1
ATOM 1094 O O . GLY A 1 135 ? -5.194 5.610 -12.420 1.00 84.44 135 GLY A O 1
ATOM 1095 N N . GLY A 1 136 ? -5.835 5.156 -14.522 1.00 92.81 136 GLY A N 1
ATOM 1096 C CA . GLY A 1 136 ? -6.448 3.867 -14.223 1.00 92.81 136 GLY A CA 1
ATOM 1097 C C . GLY A 1 136 ? -5.407 2.808 -13.869 1.00 92.81 136 GLY A C 1
ATOM 1098 O O . GLY A 1 136 ? -4.376 2.693 -14.535 1.00 92.81 136 GLY A O 1
ATOM 1099 N N . VAL A 1 137 ? -5.693 2.012 -12.842 1.00 95.88 137 VAL A N 1
ATOM 1100 C CA . VAL A 1 137 ? -4.795 0.984 -12.312 1.00 95.88 137 VAL A CA 1
ATOM 1101 C C . VAL A 1 137 ? -5.114 -0.380 -12.923 1.00 95.88 137 VAL A C 1
ATOM 1103 O O . VAL A 1 137 ? -6.214 -0.917 -12.770 1.00 95.88 137 VAL A O 1
ATOM 1106 N N . ASP A 1 138 ? -4.134 -0.961 -13.609 1.00 95.19 138 ASP A N 1
ATOM 1107 C CA . ASP A 1 138 ? -4.228 -2.274 -14.236 1.00 95.19 138 ASP A CA 1
ATOM 1108 C C . ASP A 1 138 ? -4.040 -3.400 -13.207 1.00 95.19 138 ASP A C 1
ATOM 1110 O O . ASP A 1 138 ? -2.942 -3.669 -12.709 1.00 95.19 138 ASP A O 1
ATOM 1114 N N . VAL A 1 13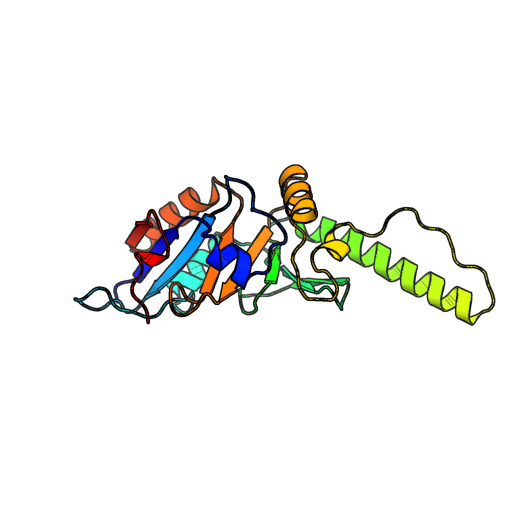9 ? -5.138 -4.093 -12.904 1.00 94.94 139 VAL A N 1
ATOM 1115 C CA . VAL A 1 139 ? -5.160 -5.182 -11.922 1.00 94.94 139 VAL A CA 1
ATOM 1116 C C . VAL A 1 139 ? -4.400 -6.418 -12.409 1.00 94.94 139 VAL A C 1
ATOM 1118 O O . VAL A 1 139 ? -3.919 -7.201 -11.590 1.00 94.94 139 VAL A O 1
ATOM 1121 N N . SER A 1 140 ? -4.192 -6.592 -13.719 1.00 95.12 140 SER A N 1
ATOM 1122 C CA . SER A 1 140 ? -3.370 -7.700 -14.222 1.00 95.12 140 SER A CA 1
ATOM 1123 C C . SER A 1 140 ? -1.919 -7.596 -13.732 1.00 95.12 140 SER A C 1
ATOM 1125 O O . SER A 1 140 ? -1.330 -8.604 -13.330 1.00 95.12 140 SER A O 1
ATOM 1127 N N . VAL A 1 141 ? -1.391 -6.369 -13.637 1.00 95.19 141 VAL A N 1
ATOM 1128 C CA . VAL A 1 141 ? -0.066 -6.086 -13.071 1.00 95.19 141 VAL A CA 1
ATOM 1129 C C . VAL A 1 141 ? -0.046 -6.403 -11.575 1.00 95.19 141 VAL A C 1
ATOM 1131 O O . VAL A 1 141 ? 0.887 -7.050 -11.105 1.00 95.19 141 VAL A O 1
ATOM 1134 N N . ILE A 1 142 ? -1.091 -6.027 -10.828 1.00 95.69 142 ILE A N 1
ATOM 1135 C CA . ILE A 1 142 ? -1.239 -6.360 -9.398 1.00 95.69 142 ILE A CA 1
ATOM 1136 C C . ILE A 1 142 ? -1.209 -7.882 -9.194 1.00 95.69 142 ILE A C 1
ATOM 1138 O O . ILE A 1 142 ? -0.423 -8.385 -8.390 1.00 95.69 142 ILE A O 1
ATOM 1142 N N . ASN A 1 143 ? -1.994 -8.628 -9.973 1.00 95.31 143 ASN A N 1
ATOM 1143 C CA . ASN A 1 143 ? -2.049 -10.092 -9.915 1.00 95.31 143 ASN A CA 1
ATOM 1144 C C . ASN A 1 143 ? -0.690 -10.733 -10.205 1.00 95.31 143 ASN A C 1
ATOM 1146 O O . ASN A 1 143 ? -0.279 -11.685 -9.536 1.00 95.31 143 ASN A O 1
ATOM 1150 N N . SER A 1 144 ? 0.037 -10.198 -11.185 1.00 94.44 144 SER A N 1
ATOM 1151 C CA . SER A 1 144 ? 1.393 -10.640 -11.501 1.00 94.44 144 SER A CA 1
ATOM 1152 C C . SER A 1 144 ? 2.370 -10.357 -10.358 1.00 94.44 144 SER A C 1
ATOM 1154 O O . SER A 1 144 ? 3.174 -11.228 -10.013 1.00 94.44 144 SER A O 1
ATOM 1156 N N . LEU A 1 145 ? 2.281 -9.185 -9.716 1.00 93.94 145 LEU A N 1
ATOM 1157 C CA . LEU A 1 145 ? 3.113 -8.847 -8.560 1.00 93.94 145 LEU A CA 1
ATOM 1158 C C . LEU A 1 145 ? 2.863 -9.801 -7.381 1.00 93.94 145 LEU A C 1
ATOM 1160 O O . LEU A 1 145 ? 3.830 -10.297 -6.796 1.00 93.94 145 LEU A O 1
ATOM 1164 N N . ILE A 1 146 ? 1.595 -10.116 -7.091 1.00 93.50 146 ILE A N 1
ATOM 1165 C CA . ILE A 1 146 ? 1.198 -11.095 -6.064 1.00 93.50 146 ILE A CA 1
ATOM 1166 C C . ILE A 1 146 ? 1.772 -12.471 -6.402 1.00 93.50 146 ILE A C 1
ATOM 1168 O O . ILE A 1 146 ? 2.465 -13.075 -5.585 1.00 93.50 146 ILE A O 1
ATOM 1172 N N . LYS A 1 147 ? 1.564 -12.950 -7.635 1.00 93.75 147 LYS A N 1
ATOM 1173 C CA . LYS A 1 147 ? 2.056 -14.259 -8.095 1.00 93.75 147 LYS A CA 1
ATOM 1174 C C . LYS A 1 147 ? 3.581 -14.377 -8.020 1.00 93.75 147 LYS A C 1
ATOM 1176 O O . LYS A 1 147 ? 4.105 -15.458 -7.761 1.00 93.75 147 LYS A O 1
ATOM 1181 N N . LYS A 1 148 ? 4.299 -13.277 -8.253 1.00 91.94 148 LYS A N 1
ATOM 1182 C CA . LYS A 1 148 ? 5.766 -13.199 -8.150 1.00 91.94 148 LYS A CA 1
ATOM 1183 C C . LYS A 1 148 ? 6.262 -13.038 -6.704 1.00 91.94 148 LYS A C 1
ATOM 1185 O O . LYS A 1 148 ? 7.474 -13.040 -6.495 1.00 91.94 148 LYS A O 1
ATOM 1190 N N . GLY A 1 149 ? 5.362 -12.916 -5.724 1.00 91.12 149 GLY A N 1
ATOM 1191 C CA . GLY A 1 149 ? 5.695 -12.793 -4.304 1.00 91.12 149 GLY A CA 1
ATOM 1192 C C . GLY A 1 149 ? 6.302 -11.441 -3.930 1.00 91.12 149 GLY A C 1
ATOM 1193 O O . GLY A 1 149 ? 7.109 -11.362 -3.000 1.00 91.12 149 GLY A O 1
ATOM 1194 N N . TYR A 1 150 ? 5.977 -10.376 -4.670 1.00 92.69 150 TYR A N 1
ATOM 1195 C CA . TYR A 1 150 ? 6.403 -9.034 -4.286 1.00 92.69 150 TYR A CA 1
ATOM 1196 C C . TYR A 1 150 ? 5.615 -8.538 -3.074 1.00 92.69 150 TYR A C 1
ATOM 1198 O O . TYR A 1 150 ? 4.426 -8.800 -2.925 1.00 92.69 150 TYR A O 1
ATOM 1206 N N . GLN A 1 151 ? 6.304 -7.786 -2.223 1.00 94.50 151 GLN A N 1
ATOM 1207 C CA . GLN A 1 151 ? 5.743 -7.142 -1.045 1.00 94.50 151 GLN A CA 1
ATOM 1208 C C . GLN A 1 151 ? 5.411 -5.694 -1.400 1.00 94.50 151 GLN A C 1
ATOM 1210 O O . GLN A 1 151 ? 6.308 -4.882 -1.636 1.00 94.50 151 GLN A O 1
ATOM 1215 N N . PHE A 1 152 ? 4.121 -5.394 -1.504 1.00 95.94 152 PHE A N 1
ATOM 1216 C CA . PHE A 1 152 ? 3.637 -4.081 -1.908 1.00 95.94 152 PHE A CA 1
ATOM 1217 C C . PHE A 1 152 ? 2.262 -3.781 -1.307 1.00 95.94 152 PHE A C 1
ATOM 1219 O O . PHE A 1 152 ? 1.572 -4.673 -0.811 1.00 95.94 152 PHE A O 1
ATOM 1226 N N . LEU A 1 153 ? 1.883 -2.509 -1.344 1.00 97.06 153 LEU A N 1
ATOM 1227 C CA . LEU A 1 153 ? 0.606 -1.988 -0.865 1.00 97.06 153 LEU A CA 1
ATOM 1228 C C . LEU A 1 153 ? 0.186 -0.780 -1.701 1.00 97.06 153 LEU A C 1
ATOM 1230 O O . LEU A 1 153 ? 1.038 -0.119 -2.296 1.00 97.06 153 LEU A O 1
ATOM 1234 N N . PHE A 1 154 ? -1.101 -0.446 -1.688 1.00 97.44 154 PHE A N 1
ATOM 1235 C CA . PHE A 1 154 ? -1.542 0.893 -2.081 1.00 97.44 154 PHE A CA 1
ATOM 1236 C C . PHE A 1 154 ? -1.823 1.719 -0.839 1.00 97.44 154 PHE A C 1
ATOM 1238 O O . PHE A 1 154 ? -2.442 1.235 0.104 1.00 97.44 154 PHE A O 1
ATOM 1245 N N . TYR A 1 155 ? -1.397 2.973 -0.851 1.00 97.38 155 TYR A N 1
ATOM 1246 C CA . TYR A 1 155 ? -1.881 3.969 0.090 1.00 97.38 155 TYR A CA 1
ATOM 1247 C C . TYR A 1 155 ? -2.836 4.897 -0.645 1.00 97.38 155 TYR A C 1
ATOM 1249 O O . TYR A 1 155 ? -2.518 5.357 -1.743 1.00 97.38 155 TYR A O 1
ATOM 1257 N N . TRP A 1 156 ? -4.001 5.154 -0.061 1.00 96.19 156 TRP A N 1
ATOM 1258 C CA . TRP A 1 156 ? -4.989 6.057 -0.633 1.00 96.19 156 TRP A CA 1
ATOM 1259 C C . TRP A 1 156 ? -5.732 6.807 0.461 1.00 96.19 156 TRP A C 1
ATOM 1261 O O . TRP A 1 156 ? -6.080 6.239 1.495 1.00 96.19 156 TRP A O 1
ATOM 1271 N N . PHE A 1 157 ? -5.990 8.088 0.225 1.00 94.31 157 PHE A N 1
ATOM 1272 C CA . PHE A 1 157 ? -6.843 8.885 1.091 1.00 94.31 157 PHE A CA 1
ATOM 1273 C C . PHE A 1 157 ? -8.307 8.685 0.690 1.00 94.31 157 PHE A C 1
ATOM 1275 O O . PHE A 1 157 ? -8.746 9.164 -0.355 1.00 94.31 157 PHE A O 1
ATOM 1282 N N . LEU A 1 158 ? -9.042 7.935 1.505 1.00 92.31 158 LEU A N 1
ATOM 1283 C CA . LEU A 1 158 ? -10.459 7.658 1.334 1.00 92.31 158 LEU A CA 1
ATOM 1284 C C . LEU A 1 158 ? -11.250 8.672 2.168 1.00 92.31 158 LEU A C 1
ATOM 1286 O O . LEU A 1 158 ? -11.057 8.779 3.373 1.00 92.31 158 LEU A O 1
ATOM 1290 N N . THR A 1 159 ? -12.097 9.475 1.533 1.00 86.38 159 THR A N 1
ATOM 1291 C CA . THR A 1 159 ? -12.948 10.462 2.214 1.00 86.38 159 THR A CA 1
ATOM 1292 C C . THR A 1 159 ? -14.394 10.306 1.764 1.00 86.38 159 THR A C 1
ATOM 1294 O O . THR A 1 159 ? -14.629 9.906 0.623 1.00 86.38 159 THR A O 1
ATOM 1297 N N . PRO A 1 160 ? -15.375 10.611 2.635 1.00 81.81 160 PRO A N 1
ATOM 1298 C CA . PRO A 1 160 ? -15.244 11.162 3.996 1.00 81.81 160 PRO A CA 1
ATOM 1299 C C . PRO A 1 160 ? -14.970 10.121 5.103 1.00 81.81 160 PRO A C 1
ATOM 1301 O O . PRO A 1 160 ? -14.857 10.481 6.270 1.00 81.81 160 PRO A O 1
ATOM 1304 N N . VAL A 1 161 ? -14.857 8.834 4.766 1.00 88.62 161 VAL A N 1
ATOM 1305 C CA . VAL A 1 161 ? -14.645 7.740 5.732 1.00 88.62 161 VAL A CA 1
ATOM 1306 C C . VAL A 1 161 ? -13.282 7.077 5.551 1.00 88.62 161 VAL A C 1
ATOM 1308 O O . VAL A 1 161 ? -12.792 6.964 4.435 1.00 88.62 161 VAL A O 1
ATOM 1311 N N . ALA A 1 162 ? -12.698 6.580 6.645 1.00 91.38 162 ALA A N 1
ATOM 1312 C CA . ALA A 1 162 ? -11.424 5.847 6.693 1.00 91.38 162 ALA A CA 1
ATOM 1313 C C . ALA A 1 162 ? -10.134 6.651 6.425 1.00 91.38 162 ALA A C 1
ATOM 1315 O O . ALA A 1 162 ? -9.059 6.160 6.769 1.00 91.38 162 ALA A O 1
ATOM 1316 N N . GLY A 1 163 ? -10.197 7.878 5.900 1.00 94.00 163 GLY A N 1
ATOM 1317 C CA . GLY A 1 163 ? -9.040 8.769 5.739 1.00 94.00 163 GLY A CA 1
ATOM 1318 C C . GLY A 1 163 ? -7.853 8.090 5.051 1.00 94.00 163 GLY A C 1
ATOM 1319 O O . GLY A 1 163 ? -8.012 7.355 4.075 1.00 94.00 163 GLY A O 1
ATOM 1320 N N . GLY A 1 164 ? -6.644 8.303 5.577 1.00 95.19 164 GLY A N 1
ATOM 1321 C CA . GLY A 1 164 ? -5.446 7.605 5.105 1.00 95.19 164 GLY A CA 1
ATOM 1322 C C . GLY A 1 164 ? -5.571 6.095 5.304 1.00 95.19 164 GLY A C 1
ATOM 1323 O O . GLY A 1 164 ? -5.519 5.617 6.436 1.00 95.19 164 GLY A O 1
ATOM 1324 N N . SER A 1 165 ? -5.712 5.357 4.203 1.00 97.06 165 SER A N 1
ATOM 1325 C CA . SER A 1 165 ? -5.975 3.919 4.189 1.00 97.06 165 SER A CA 1
ATOM 1326 C C . SER A 1 165 ? -4.914 3.160 3.402 1.00 97.06 165 SER A C 1
ATOM 1328 O O . SER A 1 165 ? -4.402 3.631 2.386 1.00 97.06 165 SER A O 1
ATOM 1330 N N . VAL A 1 166 ? -4.594 1.957 3.870 1.00 97.81 166 VAL A N 1
ATOM 1331 C CA . VAL A 1 166 ? -3.652 1.040 3.225 1.00 97.81 166 VAL A CA 1
ATOM 1332 C C . VAL A 1 166 ? -4.436 -0.138 2.660 1.00 97.81 166 VAL A C 1
ATOM 1334 O O . VAL A 1 166 ? -5.108 -0.844 3.407 1.00 97.81 166 VAL A O 1
ATOM 1337 N N . ILE A 1 167 ? -4.336 -0.367 1.355 1.00 97.62 167 ILE A N 1
ATOM 1338 C CA . ILE A 1 167 ? -4.871 -1.545 0.670 1.00 97.62 167 ILE A CA 1
ATOM 1339 C C . ILE A 1 167 ? -3.747 -2.571 0.570 1.00 97.62 167 ILE A C 1
ATOM 1341 O O . ILE A 1 167 ? -2.670 -2.283 0.037 1.00 97.62 167 ILE A O 1
ATOM 1345 N N . VAL A 1 168 ? -3.993 -3.762 1.099 1.00 96.75 168 VAL A N 1
ATOM 1346 C CA . VAL A 1 168 ? -3.002 -4.829 1.236 1.00 96.75 168 VAL A CA 1
ATOM 1347 C C . VAL A 1 168 ? -3.507 -6.124 0.613 1.00 96.75 168 VAL A C 1
ATOM 1349 O O . VAL A 1 168 ? -4.708 -6.374 0.562 1.00 96.75 168 VAL A O 1
ATOM 1352 N N . PHE A 1 169 ? -2.563 -6.952 0.166 1.00 94.38 169 PHE A N 1
ATOM 1353 C CA . PHE A 1 169 ? -2.814 -8.233 -0.510 1.00 94.38 169 PHE A CA 1
ATOM 1354 C C . PHE A 1 169 ? -2.194 -9.427 0.241 1.00 94.38 169 PHE A C 1
ATOM 1356 O O . PHE A 1 169 ? -2.241 -10.559 -0.228 1.00 94.38 169 PHE A O 1
ATOM 1363 N N . ASP A 1 170 ? -1.573 -9.173 1.398 1.00 89.38 170 ASP A N 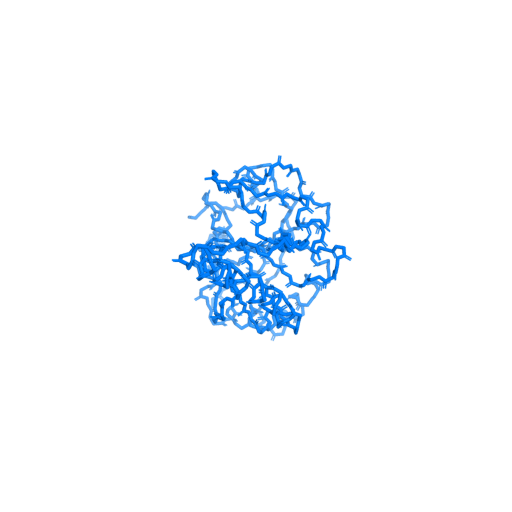1
ATOM 1364 C CA . ASP A 1 170 ? -0.945 -10.181 2.256 1.00 89.38 170 ASP A CA 1
ATOM 1365 C C . ASP A 1 170 ? -1.870 -10.515 3.430 1.00 89.38 170 ASP A C 1
ATOM 1367 O O . ASP A 1 170 ? -2.008 -9.723 4.364 1.00 89.38 170 ASP A O 1
ATOM 1371 N N . GLY A 1 171 ? -2.468 -11.709 3.413 1.00 83.19 171 GLY A N 1
ATOM 1372 C CA . GLY A 1 171 ? -3.358 -12.175 4.481 1.00 83.19 171 GLY A CA 1
ATOM 1373 C C . GLY A 1 171 ? -2.702 -12.233 5.867 1.00 83.19 171 GLY A C 1
ATOM 1374 O O . GLY A 1 171 ? -3.388 -12.039 6.868 1.00 83.19 171 GLY A O 1
ATOM 1375 N N . ASN A 1 172 ? -1.378 -12.418 5.941 1.00 90.00 172 ASN A N 1
ATOM 1376 C CA . ASN A 1 172 ? -0.645 -12.510 7.210 1.00 90.00 172 ASN A CA 1
ATOM 1377 C C . ASN A 1 172 ? -0.302 -11.134 7.804 1.00 90.00 172 ASN A C 1
ATOM 1379 O O . ASN A 1 172 ? 0.213 -11.037 8.921 1.00 90.00 172 ASN A O 1
ATOM 1383 N N . LEU A 1 173 ? -0.518 -10.046 7.059 1.00 94.69 173 LEU A N 1
ATOM 1384 C CA . LEU A 1 173 ? -0.191 -8.701 7.525 1.00 94.69 173 LEU A CA 1
ATOM 1385 C C . LEU A 1 173 ? -1.099 -8.272 8.679 1.00 94.69 173 LEU A C 1
ATOM 1387 O O . LEU A 1 173 ? -0.632 -7.614 9.608 1.00 94.69 173 LEU A O 1
ATOM 1391 N N . TRP A 1 174 ? -2.370 -8.680 8.656 1.00 96.19 174 TRP A N 1
ATOM 1392 C CA . TRP A 1 174 ? -3.325 -8.356 9.713 1.00 96.19 174 TRP A CA 1
ATOM 1393 C C . TRP A 1 174 ? -2.897 -8.919 11.068 1.00 96.19 174 TRP A C 1
ATOM 1395 O O . TRP A 1 174 ? -2.902 -8.189 12.055 1.00 96.19 174 TRP A O 1
ATOM 1405 N N . ASP A 1 175 ? -2.454 -10.175 11.114 1.00 95.81 175 ASP A N 1
ATOM 1406 C CA . ASP A 1 175 ? -2.039 -10.812 12.366 1.00 95.81 175 ASP A CA 1
ATOM 1407 C C . ASP A 1 175 ? -0.824 -10.104 12.977 1.00 95.81 175 ASP A C 1
ATOM 1409 O O . ASP A 1 175 ? -0.814 -9.793 14.170 1.00 95.81 175 ASP A O 1
ATOM 1413 N N . ARG A 1 176 ? 0.155 -9.731 12.140 1.00 96.62 176 ARG A N 1
ATOM 1414 C CA . ARG A 1 176 ? 1.314 -8.924 12.560 1.00 96.62 176 ARG A CA 1
ATOM 1415 C C . ARG A 1 176 ? 0.896 -7.551 13.091 1.00 96.62 176 ARG A C 1
ATOM 1417 O O . ARG A 1 176 ? 1.437 -7.088 14.096 1.00 96.62 176 ARG A O 1
ATOM 1424 N N . ALA A 1 177 ? -0.081 -6.912 12.449 1.00 97.69 177 ALA A N 1
ATOM 1425 C CA . ALA A 1 177 ? -0.608 -5.624 12.890 1.00 97.69 177 ALA A CA 1
ATOM 1426 C C . ALA A 1 177 ? -1.325 -5.742 14.245 1.00 97.69 177 ALA A C 1
ATOM 1428 O O . ALA A 1 177 ? -1.075 -4.948 15.149 1.00 97.69 177 ALA A O 1
ATOM 1429 N N . VAL A 1 178 ? -2.144 -6.782 14.429 1.00 97.56 178 VAL A N 1
ATOM 1430 C CA . VAL A 1 178 ? -2.832 -7.074 15.695 1.00 97.56 178 VAL A CA 1
ATOM 1431 C C . VAL A 1 178 ? -1.837 -7.358 16.822 1.00 97.56 178 VAL A C 1
ATOM 1433 O O . VAL A 1 178 ? -2.030 -6.885 17.944 1.00 97.56 178 VAL A O 1
ATOM 1436 N N . GLU A 1 179 ? -0.758 -8.096 16.556 1.00 97.56 179 GLU A N 1
ATOM 1437 C CA . GLU A 1 179 ? 0.306 -8.310 17.541 1.00 97.56 179 GLU A CA 1
ATOM 1438 C C . GLU A 1 179 ? 0.965 -7.002 17.984 1.00 97.56 179 GLU A C 1
ATOM 1440 O O . GLU A 1 179 ? 1.194 -6.804 19.182 1.00 97.56 179 GLU A O 1
ATOM 1445 N N . TYR A 1 180 ? 1.251 -6.100 17.041 1.00 97.88 180 TYR A N 1
ATOM 1446 C CA . TYR A 1 180 ? 1.769 -4.773 17.360 1.00 97.88 180 TYR A CA 1
ATOM 1447 C C . TYR A 1 180 ? 0.763 -3.975 18.199 1.00 97.88 180 TYR A C 1
ATOM 1449 O O . TYR A 1 180 ? 1.132 -3.414 19.233 1.00 97.88 180 TYR A O 1
ATOM 1457 N N . CYS A 1 181 ? -0.513 -3.964 17.804 1.00 97.88 181 CYS A N 1
ATOM 1458 C CA . CYS A 1 181 ? -1.579 -3.258 18.511 1.00 97.88 181 CYS A CA 1
ATOM 1459 C C . CYS A 1 181 ? -1.707 -3.711 19.971 1.00 97.88 181 CYS A C 1
ATOM 1461 O O . CYS A 1 181 ? -1.698 -2.875 20.877 1.00 97.88 181 CYS A O 1
ATOM 1463 N N . LYS A 1 182 ? -1.716 -5.028 20.219 1.00 97.44 182 LYS A N 1
ATOM 1464 C CA . LYS A 1 182 ? -1.759 -5.605 21.574 1.00 97.44 182 LYS A CA 1
ATOM 1465 C C . LYS A 1 182 ? -0.589 -5.139 22.442 1.00 97.44 182 LYS A C 1
ATOM 1467 O O . LYS A 1 182 ? -0.793 -4.785 23.599 1.00 97.44 182 LYS A O 1
ATOM 1472 N N . LYS A 1 183 ? 0.629 -5.115 21.889 1.00 97.31 183 LYS A N 1
ATOM 1473 C CA . LYS A 1 183 ? 1.844 -4.692 22.611 1.00 97.31 183 LYS A CA 1
ATOM 1474 C C . LYS A 1 183 ? 1.854 -3.197 22.947 1.00 97.31 183 LYS A C 1
ATOM 1476 O O . LYS A 1 183 ? 2.491 -2.811 23.920 1.00 97.31 183 LYS A O 1
ATOM 1481 N N . ASN A 1 184 ? 1.149 -2.373 22.170 1.00 97.06 184 ASN A N 1
ATOM 1482 C CA . ASN A 1 184 ? 1.181 -0.909 22.276 1.00 97.06 184 ASN A CA 1
ATOM 1483 C C . ASN A 1 184 ? -0.128 -0.292 22.809 1.00 97.06 184 ASN A C 1
ATOM 1485 O O . ASN A 1 184 ? -0.300 0.934 22.786 1.00 97.06 184 ASN A O 1
ATOM 1489 N N . GLY A 1 185 ? -1.058 -1.126 23.289 1.00 96.06 185 GLY A N 1
ATOM 1490 C CA . GLY A 1 185 ? -2.353 -0.679 23.807 1.00 96.06 185 GLY A CA 1
ATOM 1491 C C . GLY A 1 185 ? -3.145 0.114 22.766 1.00 96.06 185 GLY A C 1
ATOM 1492 O O . GLY A 1 185 ? -3.582 1.229 23.047 1.00 96.06 185 GLY A O 1
ATOM 1493 N N . ILE A 1 186 ? -3.217 -0.417 21.545 1.00 97.88 186 ILE A N 1
ATOM 1494 C CA . ILE A 1 186 ? -4.031 0.105 20.445 1.00 97.88 186 ILE A CA 1
ATOM 1495 C C . ILE A 1 186 ? -5.188 -0.875 20.265 1.00 97.88 186 ILE A C 1
ATOM 1497 O O . ILE A 1 186 ? -4.953 -2.080 20.125 1.00 97.88 186 ILE A O 1
ATOM 1501 N N . ASP A 1 187 ? -6.418 -0.373 20.253 1.00 97.62 187 ASP A N 1
ATOM 1502 C CA . AS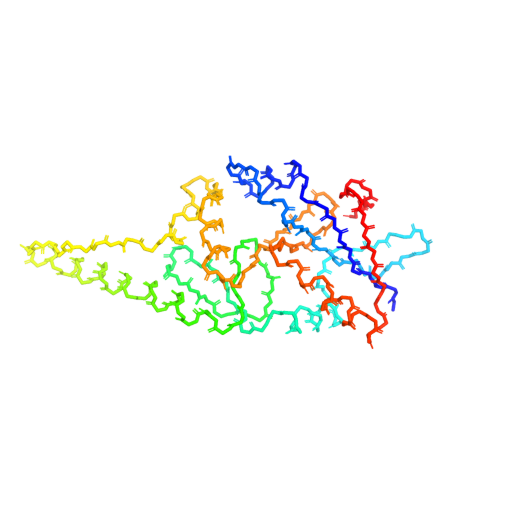P A 1 187 ? -7.579 -1.213 19.979 1.00 97.62 187 ASP A CA 1
ATOM 1503 C C . ASP A 1 187 ? -7.568 -1.663 18.517 1.00 97.62 187 ASP A C 1
ATOM 1505 O O . ASP A 1 187 ? -6.973 -1.030 17.644 1.00 97.62 187 ASP A O 1
ATOM 1509 N N . PHE A 1 188 ? -8.241 -2.765 18.212 1.00 97.38 188 PHE A N 1
ATOM 1510 C CA . PHE A 1 188 ? -8.404 -3.201 16.833 1.00 97.38 188 PHE A CA 1
ATOM 1511 C C . PHE A 1 188 ? -9.807 -3.744 16.601 1.00 97.38 188 PHE A C 1
ATOM 1513 O O . PHE A 1 188 ? -10.408 -4.343 17.492 1.00 97.38 188 PHE A O 1
ATOM 1520 N N . GLN A 1 189 ? -10.336 -3.535 15.399 1.00 95.94 189 GLN A N 1
ATOM 1521 C CA . GLN A 1 189 ? -11.636 -4.066 15.001 1.00 95.94 189 GLN A CA 1
ATOM 1522 C C . GLN A 1 189 ? -11.626 -4.502 13.538 1.00 95.94 189 GLN A C 1
ATOM 1524 O O . GLN A 1 189 ? -10.864 -3.980 12.723 1.00 95.94 189 GLN A O 1
ATOM 1529 N N . ASN A 1 190 ? -12.511 -5.437 13.214 1.00 96.00 190 ASN A N 1
ATOM 1530 C CA . ASN A 1 190 ? -12.856 -5.790 11.846 1.00 96.00 190 ASN A CA 1
ATOM 1531 C C . ASN A 1 190 ? -14.307 -5.373 11.609 1.00 96.00 190 ASN A C 1
ATOM 1533 O O . ASN A 1 190 ? -15.155 -5.646 12.460 1.00 96.00 190 ASN A O 1
ATOM 1537 N N . VAL A 1 191 ? -14.578 -4.702 10.496 1.00 95.69 191 VAL A N 1
ATOM 1538 C CA . VAL A 1 191 ? -15.934 -4.325 10.092 1.00 95.69 191 VAL A CA 1
ATOM 1539 C C . VAL A 1 191 ? -16.250 -4.929 8.732 1.00 95.69 191 VAL A C 1
ATOM 1541 O O . VAL A 1 191 ? -15.386 -5.014 7.862 1.00 95.69 191 VAL A O 1
ATOM 1544 N N . ASP A 1 192 ? -17.507 -5.314 8.539 1.00 94.06 192 ASP A N 1
ATOM 1545 C CA . ASP A 1 192 ? -17.942 -5.987 7.309 1.00 94.06 192 ASP A CA 1
ATOM 1546 C C . ASP A 1 192 ? -18.140 -5.022 6.127 1.00 94.06 192 ASP A C 1
ATOM 1548 O O . ASP A 1 192 ? -18.262 -5.454 4.986 1.00 94.06 192 ASP A O 1
ATOM 1552 N N . SER A 1 193 ? -18.163 -3.712 6.384 1.00 92.81 193 SER A N 1
ATOM 1553 C CA . SER A 1 193 ? -18.189 -2.664 5.362 1.00 92.81 193 SER A CA 1
ATOM 1554 C C . SER A 1 193 ? -17.518 -1.396 5.881 1.00 92.81 193 SER A C 1
ATOM 1556 O O . SER A 1 193 ? -17.651 -1.048 7.057 1.00 92.81 193 SER A O 1
ATOM 1558 N N . VAL A 1 194 ? -16.835 -0.685 4.985 1.00 91.56 194 VAL A N 1
ATOM 1559 C CA . VAL A 1 194 ? -16.308 0.665 5.230 1.00 91.56 194 VAL A CA 1
ATOM 1560 C C . VAL A 1 194 ? -17.422 1.676 5.525 1.00 91.56 194 VAL A C 1
ATOM 1562 O O . VAL A 1 194 ? -17.201 2.627 6.267 1.00 91.56 194 VAL A O 1
ATOM 1565 N N . ASP A 1 195 ? -18.640 1.429 5.039 1.00 89.75 195 ASP A N 1
ATOM 1566 C CA . ASP A 1 195 ? -19.800 2.305 5.256 1.00 89.75 195 ASP A CA 1
ATOM 1567 C C . ASP A 1 195 ? -20.314 2.243 6.706 1.00 89.75 195 ASP A C 1
ATOM 1569 O O . ASP A 1 195 ? -21.096 3.085 7.140 1.00 89.75 195 ASP A O 1
ATOM 1573 N N . ASN A 1 196 ? -19.845 1.264 7.489 1.00 90.25 196 ASN A N 1
ATOM 1574 C CA . ASN A 1 196 ? -20.106 1.193 8.927 1.00 90.25 196 ASN A CA 1
ATOM 1575 C C . ASN A 1 196 ? -19.214 2.154 9.734 1.00 90.25 196 ASN A C 1
ATOM 1577 O O . ASN A 1 196 ? -19.364 2.257 10.955 1.00 90.25 196 ASN A O 1
ATOM 1581 N N . LEU A 1 197 ? -18.249 2.816 9.088 1.00 90.69 197 LEU A N 1
ATOM 1582 C CA . LEU A 1 197 ? -17.390 3.803 9.727 1.00 90.69 197 LEU A CA 1
ATOM 1583 C C . LEU A 1 197 ? -18.083 5.160 9.782 1.00 90.69 197 LEU A C 1
ATOM 1585 O O . LEU A 1 197 ? -18.786 5.571 8.864 1.00 90.69 197 LEU A O 1
ATOM 1589 N N . LYS A 1 198 ? -17.860 5.874 10.883 1.00 86.62 198 LYS A N 1
ATOM 1590 C CA . LYS A 1 198 ? -18.376 7.231 11.049 1.00 86.62 198 LYS A CA 1
ATOM 1591 C C . LYS A 1 198 ? -17.583 8.186 10.173 1.00 86.62 198 LYS A C 1
ATOM 1593 O O . LYS A 1 198 ? -16.358 8.097 10.162 1.00 86.62 198 LYS A O 1
ATOM 1598 N N . GLU A 1 199 ? -18.271 9.098 9.505 1.00 87.19 199 GLU A N 1
ATOM 1599 C CA . GLU A 1 199 ? -17.652 10.222 8.799 1.00 87.19 199 GLU A CA 1
ATOM 1600 C C . GLU A 1 199 ? -16.896 11.130 9.781 1.00 87.19 199 GLU A C 1
ATOM 1602 O O . GLU A 1 199 ? -17.304 11.275 10.942 1.00 87.19 199 GLU A O 1
ATOM 1607 N N . TRP A 1 200 ? -15.791 11.717 9.312 1.00 78.25 200 TRP A N 1
ATOM 1608 C CA . TRP A 1 200 ? -14.975 12.676 10.058 1.00 78.25 200 TRP A CA 1
ATOM 1609 C C . TRP A 1 200 ? -14.511 13.833 9.171 1.00 78.25 200 TRP A C 1
ATOM 1611 O O . TRP A 1 200 ? -13.979 13.555 8.072 1.00 78.25 200 TRP A O 1
#

Radius of gyration: 19.2 Å; chains: 1; bounding box: 44×27×61 Å

Organism: NCBI:txid2071710